Protein AF-A0A2S6G2D7-F1 (afdb_monomer)

Foldseek 3Di:
DDDDPPPPDDDCQDDADADDPPDDDDDDDDDDDDDDDDDDDDDDDDDDDDDDDDDPDPPPPPDPPPDPPPPPQQDFFAFDDDDPVCVLVQLLVVCLCVPVVKDWRDDWTKTFQDAAPAPAQQQLQAPVSGGWMKIWTWIHDPSAIKIKIATPPVRHPPVPDDDSPRAFIKIFRWHDDPRRLVSQQSNVCNNVRNYRDPVSRVVTGPFMDGFHAQDQWDWDFDDDPNDTDTDTDGDDSVRRSVVRSVRVVVRVVVRVVVNVVSVVVVVVVD

Sequence (270 aa):
MHQVDDGNLKFNIPSGPMTEVDGGLPRPEGSGTREAEAGISQSTGAGPSELDGDAQELSLRLNQEADPEEEQQPDELIASEPTGRFSNFEKAINILVHEYDYELTGSICCYEFPLPKTRSKKILRTEDGRPIQYYLAGLRCNDLSICILEADVESLLVHEEANPESVSTLLAIVRGEPTQSVSRIVQSFSDSGVTWKESDLRTHCLVFHRCDHPKRYRSVDTEVAGKITRQRVPRENDVFLRSWVDILQRGIQKITQKYNDAQKDSDIRE

Mean predicted aligned error: 14.74 Å

Organism: NCBI:txid930118

Nearest PDB structures (foldseek):
  5d16-assembly2_B  TM=7.574E-01  e=1.089E-05  Escherichia coli
  5d17-assembly1_A  TM=6.959E-01  e=1.660E-05  Escherichia coli
  6in9-assembly1_A  TM=4.525E-01  e=5.391E+00  Pseudomonas aeruginosa PAO1

Radius of g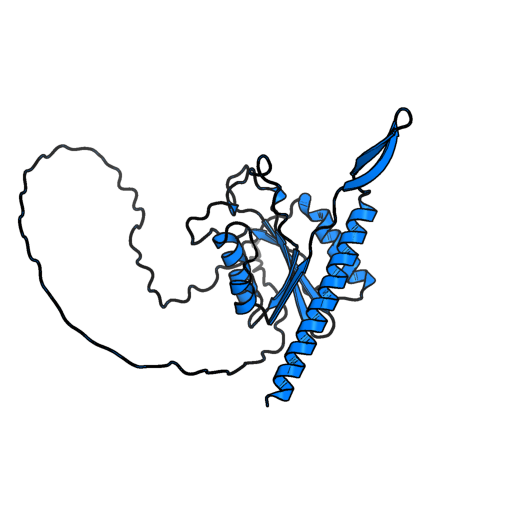yration: 25.89 Å; Cα contacts (8 Å, |Δi|>4): 344; chains: 1; bounding box: 70×77×76 Å

Secondary structure (DSSP, 8-state):
-------------------------PPPP--------------------------------------TT--PPPPPPEE----GGGHHHHHHHHHHHHHHTPEE-S--EEEEPPPPSSS--GGG-STTSPPPEEEEEEEEETTEEEEEEEE-GGG-TTTTTS-----PEEEEEESSSHHHHHHHHHHHHHHTTSS--HHHHHHHEEEEEEEPPPPSEEEEEEEETTEEEEEEEEPPHHHHHHHHHHHHHHHHHHHHHHHHHHHHHHHTT-

Structure (mmCIF, N/CA/C/O backbone):
data_AF-A0A2S6G2D7-F1
#
_entry.id   AF-A0A2S6G2D7-F1
#
loop_
_atom_site.group_PDB
_atom_site.id
_atom_site.type_symbol
_atom_site.label_atom_id
_atom_site.label_alt_id
_atom_site.label_comp_id
_atom_site.label_asym_id
_atom_site.label_entity_id
_atom_site.label_seq_id
_atom_site.pdbx_PDB_ins_code
_atom_site.Cartn_x
_atom_site.Cartn_y
_atom_site.Cartn_z
_atom_site.occupancy
_atom_site.B_iso_or_equiv
_atom_site.auth_seq_id
_atom_site.auth_comp_id
_atom_site.auth_asym_id
_atom_site.auth_atom_id
_atom_site.pdbx_PDB_model_num
ATOM 1 N N . MET A 1 1 ? -34.601 24.184 -13.878 1.00 33.66 1 MET A N 1
ATOM 2 C CA . MET A 1 1 ? -34.341 23.840 -12.466 1.00 33.66 1 MET A CA 1
ATOM 3 C C . MET A 1 1 ? -34.281 22.328 -12.393 1.00 33.66 1 MET A C 1
ATOM 5 O O . MET A 1 1 ? -35.329 21.699 -12.392 1.00 33.66 1 MET A O 1
ATOM 9 N N . HIS A 1 2 ? -33.083 21.752 -12.462 1.00 32.50 2 HIS A N 1
ATOM 10 C CA . HIS A 1 2 ? -32.888 20.324 -12.226 1.00 32.50 2 HIS A CA 1
ATOM 11 C C . HIS A 1 2 ? -32.250 20.171 -10.852 1.00 32.50 2 HIS A C 1
ATOM 13 O O . HIS A 1 2 ? -31.265 20.843 -10.555 1.00 32.50 2 HIS A O 1
ATOM 19 N N . GLN A 1 3 ? -32.914 19.374 -10.017 1.00 28.19 3 GLN A N 1
ATOM 20 C CA . GLN A 1 3 ? -32.456 18.966 -8.700 1.00 28.19 3 GLN A CA 1
ATOM 21 C C . GLN A 1 3 ? -31.071 18.339 -8.815 1.00 28.19 3 GLN A C 1
ATOM 23 O O . GLN A 1 3 ? -30.844 17.456 -9.640 1.00 28.19 3 GLN A O 1
ATOM 28 N N . VAL A 1 4 ? -30.172 18.848 -7.984 1.00 31.80 4 VAL A N 1
ATOM 29 C CA . VAL A 1 4 ? -28.907 18.221 -7.635 1.00 31.80 4 VAL A CA 1
ATOM 30 C C . VAL A 1 4 ? -29.270 17.098 -6.672 1.00 31.80 4 VAL A C 1
ATOM 32 O O . VAL A 1 4 ? -29.836 17.363 -5.613 1.00 31.80 4 VAL A O 1
ATOM 35 N N . ASP A 1 5 ? -29.046 15.857 -7.088 1.00 29.84 5 ASP A N 1
ATOM 36 C CA . ASP A 1 5 ? -29.066 14.715 -6.181 1.00 29.84 5 ASP A CA 1
ATOM 37 C C . ASP A 1 5 ? -27.712 14.726 -5.460 1.00 29.84 5 ASP A C 1
ATOM 39 O O . ASP A 1 5 ? -26.676 14.404 -6.049 1.00 29.84 5 ASP A O 1
ATOM 43 N N . ASP A 1 6 ? -27.716 15.185 -4.208 1.00 31.53 6 ASP A N 1
ATOM 44 C CA . ASP A 1 6 ? -26.583 15.095 -3.288 1.00 31.53 6 ASP A CA 1
ATOM 45 C C . ASP A 1 6 ? -26.355 13.618 -2.939 1.00 31.53 6 ASP A C 1
ATOM 47 O O . ASP A 1 6 ? -26.888 13.066 -1.971 1.00 31.53 6 ASP A O 1
ATOM 51 N N . GLY A 1 7 ? -25.570 12.951 -3.784 1.00 28.67 7 GLY A N 1
ATOM 52 C CA . GLY A 1 7 ? -25.092 11.594 -3.568 1.00 28.67 7 GLY A CA 1
ATOM 53 C C . GLY A 1 7 ? -24.091 11.548 -2.419 1.00 28.67 7 GLY A C 1
ATOM 54 O O . GLY A 1 7 ? -22.886 11.594 -2.643 1.00 28.67 7 GLY A O 1
ATOM 55 N N . ASN A 1 8 ? -24.598 11.416 -1.192 1.00 28.44 8 ASN A N 1
ATOM 56 C CA . ASN A 1 8 ? -23.840 10.952 -0.031 1.00 28.44 8 ASN A CA 1
ATOM 57 C C . ASN A 1 8 ? -23.102 9.644 -0.388 1.00 28.44 8 ASN A C 1
ATOM 59 O O . ASN A 1 8 ? -23.706 8.566 -0.422 1.00 28.44 8 ASN A O 1
ATOM 63 N N . LEU A 1 9 ? -21.799 9.745 -0.658 1.00 31.86 9 LEU A N 1
ATOM 64 C CA . LEU A 1 9 ? -20.882 8.628 -0.882 1.00 31.86 9 LEU A CA 1
ATOM 65 C C . LEU A 1 9 ? -20.726 7.833 0.420 1.00 31.86 9 LEU A C 1
ATOM 67 O O . LEU A 1 9 ? -19.877 8.125 1.255 1.00 31.86 9 LEU A O 1
ATOM 71 N N . LYS A 1 10 ? -21.567 6.815 0.610 1.00 30.72 10 LYS A N 1
ATOM 72 C CA . LYS A 1 10 ? -21.392 5.838 1.688 1.00 30.72 10 LYS A CA 1
ATOM 73 C C . LYS A 1 10 ? -20.386 4.778 1.257 1.00 30.72 10 LYS A C 1
ATOM 75 O O . LYS A 1 10 ? -20.663 3.976 0.366 1.00 30.72 10 LYS A O 1
ATOM 80 N N . PHE A 1 11 ? -19.238 4.765 1.924 1.00 40.28 11 PHE A N 1
ATOM 81 C CA . PHE A 1 11 ? -18.318 3.636 1.897 1.00 40.28 11 PHE A CA 1
ATOM 82 C C . PHE A 1 11 ? -18.960 2.409 2.538 1.00 40.28 11 PHE A C 1
ATOM 84 O O . PHE A 1 11 ? -19.609 2.508 3.576 1.00 40.28 11 PHE A O 1
ATOM 91 N N . ASN A 1 12 ? -18.749 1.246 1.927 1.00 35.91 12 ASN A N 1
ATOM 92 C CA . ASN A 1 12 ? -19.163 -0.038 2.477 1.00 35.91 12 ASN A CA 1
ATOM 93 C C . ASN A 1 12 ? -17.904 -0.885 2.700 1.00 35.91 12 ASN A C 1
ATOM 95 O O . ASN A 1 12 ? -17.651 -1.850 1.984 1.00 35.91 12 ASN A O 1
ATOM 99 N N . ILE A 1 13 ? -17.055 -0.477 3.651 1.00 46.00 13 ILE A N 1
ATOM 100 C CA . ILE A 1 13 ? -15.964 -1.346 4.101 1.00 46.00 13 ILE A CA 1
ATOM 101 C C . ILE A 1 13 ? -16.609 -2.400 5.009 1.00 46.00 13 ILE A C 1
ATOM 103 O O . ILE A 1 13 ? -17.230 -2.028 6.005 1.00 46.00 13 ILE A O 1
ATOM 107 N N . PRO A 1 14 ? -16.545 -3.699 4.675 1.00 33.38 14 PRO A N 1
ATOM 108 C CA . PRO A 1 14 ? -17.289 -4.707 5.410 1.00 33.38 14 PRO A CA 1
ATOM 109 C C . PRO A 1 14 ? -16.823 -4.772 6.862 1.00 33.38 14 PRO A C 1
ATOM 111 O O . PRO A 1 14 ? -15.660 -5.065 7.145 1.00 33.38 14 PRO A O 1
ATOM 114 N N . SER A 1 15 ? -17.763 -4.536 7.774 1.00 38.19 15 SER A N 1
ATOM 115 C CA . SER A 1 15 ? -17.619 -4.824 9.194 1.00 38.19 15 SER A CA 1
ATOM 116 C C . SER A 1 15 ? -17.466 -6.340 9.352 1.00 38.19 15 SER A C 1
ATOM 118 O O . SER A 1 15 ? -18.422 -7.090 9.159 1.00 38.19 15 SER A O 1
ATOM 120 N N . GLY A 1 16 ? -16.246 -6.806 9.622 1.00 34.59 16 GLY A N 1
ATOM 121 C CA . GLY A 1 16 ? -16.019 -8.185 10.058 1.00 34.59 16 GLY A CA 1
ATOM 122 C C . GLY A 1 16 ? -16.618 -8.419 11.453 1.00 34.59 16 GLY A C 1
ATOM 123 O O . GLY A 1 16 ? -16.944 -7.448 12.144 1.00 34.59 16 GLY A O 1
ATOM 124 N N . PRO A 1 17 ? -16.782 -9.681 11.887 1.00 31.50 17 PRO A N 1
ATOM 125 C CA . PRO A 1 17 ? -17.280 -9.980 13.225 1.00 31.50 17 PRO A CA 1
ATOM 126 C C . PRO A 1 17 ? -16.386 -9.323 14.285 1.00 31.50 17 PRO A C 1
ATOM 128 O O . PRO A 1 17 ? -15.164 -9.471 14.274 1.00 31.50 17 PRO A O 1
ATOM 131 N N . MET A 1 18 ? -17.010 -8.564 15.186 1.00 33.41 18 MET A N 1
ATOM 132 C CA . MET A 1 18 ? -16.334 -7.946 16.319 1.00 33.41 18 MET A CA 1
ATOM 133 C C . MET A 1 18 ? -15.977 -9.025 17.340 1.00 33.41 18 MET A C 1
ATOM 135 O O . MET A 1 18 ? -16.856 -9.564 18.006 1.00 33.41 18 MET A O 1
ATOM 139 N N . THR A 1 19 ? -14.694 -9.330 17.487 1.00 35.84 19 THR A N 1
ATOM 140 C CA . THR A 1 19 ? -14.181 -9.983 18.694 1.00 35.84 19 THR A CA 1
ATOM 141 C C . THR A 1 19 ? -13.689 -8.899 19.643 1.00 35.84 19 THR A C 1
ATOM 143 O O . THR A 1 19 ? -12.615 -8.324 19.436 1.00 35.84 19 THR A O 1
ATOM 146 N N . GLU A 1 20 ? -14.497 -8.593 20.656 1.00 30.22 20 GLU A N 1
ATOM 147 C CA . GLU A 1 20 ? -14.054 -7.871 21.847 1.00 30.22 20 GLU A CA 1
ATOM 148 C C . GLU A 1 20 ? -13.035 -8.754 22.571 1.00 30.22 20 GLU A C 1
ATOM 150 O O . GLU A 1 20 ? -13.358 -9.847 23.026 1.00 30.22 20 GLU A O 1
ATOM 155 N N . VAL A 1 21 ? -11.782 -8.308 22.633 1.00 34.09 21 VAL A N 1
ATOM 156 C CA . VAL A 1 21 ? -10.762 -8.952 23.464 1.00 34.09 21 VAL A CA 1
ATOM 157 C C . VAL A 1 21 ? -10.698 -8.143 24.751 1.00 34.09 21 VAL A C 1
ATOM 159 O O . VAL A 1 21 ? -9.986 -7.140 24.819 1.00 34.09 21 VAL A O 1
ATOM 162 N N . ASP A 1 22 ? -11.502 -8.536 25.739 1.00 32.28 22 ASP A N 1
ATOM 163 C CA . ASP A 1 22 ? -11.422 -7.994 27.093 1.00 32.28 22 ASP A CA 1
ATOM 164 C C . ASP A 1 22 ? -10.145 -8.529 27.754 1.00 32.28 22 ASP A C 1
ATOM 166 O O . ASP A 1 22 ? -9.957 -9.728 27.957 1.00 32.28 22 ASP A O 1
ATOM 170 N N . GLY A 1 23 ? -9.203 -7.625 27.995 1.00 30.58 23 GLY A N 1
ATOM 171 C CA . GLY A 1 23 ? -7.855 -7.942 28.445 1.00 30.58 23 GLY A CA 1
ATOM 172 C C . GLY A 1 23 ? -7.326 -6.844 29.347 1.00 30.58 23 GLY A C 1
ATOM 173 O O . GLY A 1 23 ? -6.273 -6.267 29.077 1.00 30.58 23 GLY A O 1
ATOM 174 N N . GLY A 1 24 ? -8.079 -6.523 30.400 1.00 27.89 24 GLY A N 1
ATOM 175 C CA . GLY A 1 24 ? -7.623 -5.652 31.476 1.00 27.89 24 GLY A CA 1
ATOM 176 C C . GLY A 1 24 ? -6.378 -6.228 32.152 1.00 27.89 24 GLY A C 1
ATOM 177 O O . GLY A 1 24 ? -6.449 -7.230 32.860 1.00 27.89 24 GLY A O 1
ATOM 178 N N . LEU A 1 25 ? -5.229 -5.579 31.957 1.00 33.03 25 LEU A N 1
ATOM 179 C CA . LEU A 1 25 ? -4.028 -5.819 32.754 1.00 33.03 25 LEU A CA 1
ATOM 180 C C . LEU A 1 25 ? -3.789 -4.645 33.720 1.00 33.03 25 LEU A C 1
ATOM 182 O O . LEU A 1 25 ? -3.945 -3.485 33.331 1.00 33.03 25 LEU A O 1
ATOM 186 N N . PRO A 1 26 ? -3.435 -4.928 34.988 1.00 32.41 26 PRO A N 1
ATOM 187 C CA . PRO A 1 26 ? -3.472 -3.956 36.072 1.00 32.41 26 PRO A CA 1
ATOM 188 C C . PRO A 1 26 ? -2.279 -2.992 36.072 1.00 32.41 26 PRO A C 1
ATOM 190 O O . PRO A 1 26 ? -1.145 -3.336 35.740 1.00 32.41 26 PRO A O 1
ATOM 193 N N . ARG A 1 27 ? -2.565 -1.771 36.529 1.00 30.77 27 ARG A N 1
ATOM 194 C CA . ARG A 1 27 ? -1.629 -0.680 36.833 1.00 30.77 27 ARG A CA 1
ATOM 195 C C . ARG A 1 27 ? -0.846 -1.006 38.120 1.00 30.77 27 ARG A C 1
ATOM 197 O O . ARG A 1 27 ? -1.487 -1.398 39.094 1.00 30.77 27 ARG A O 1
ATOM 204 N N . PRO A 1 28 ? 0.482 -0.803 38.200 1.00 34.00 28 PRO A N 1
ATOM 205 C CA . PRO A 1 28 ? 1.173 -0.808 39.483 1.00 34.00 28 PRO A CA 1
ATOM 206 C C . PRO A 1 28 ? 1.222 0.608 40.082 1.00 34.00 28 PRO A C 1
ATOM 208 O O . PRO A 1 28 ? 1.713 1.546 39.453 1.00 34.00 28 PRO A O 1
ATOM 211 N N . GLU A 1 29 ? 0.715 0.740 41.308 1.00 30.61 29 GLU A N 1
ATOM 212 C CA . GLU A 1 29 ? 0.931 1.876 42.213 1.00 30.61 29 GLU A CA 1
ATOM 213 C C . GLU A 1 29 ? 2.169 1.663 43.110 1.00 30.61 29 GLU A C 1
ATOM 215 O O . GLU A 1 29 ? 2.546 0.528 43.402 1.00 30.61 29 GLU A O 1
ATOM 220 N N . GLY A 1 30 ? 2.744 2.772 43.600 1.00 28.91 30 GLY A N 1
ATOM 221 C CA . GLY A 1 30 ? 3.745 2.840 44.684 1.00 28.91 30 GLY A CA 1
ATOM 222 C C . GLY A 1 30 ? 4.951 3.713 44.302 1.00 28.91 30 GLY A C 1
ATOM 223 O O . GLY A 1 30 ? 5.855 3.240 43.627 1.00 28.91 30 GLY A O 1
ATOM 224 N N . SER A 1 31 ? 4.936 5.040 44.482 1.00 29.91 31 SER A N 1
ATOM 225 C CA . SER A 1 31 ? 5.098 5.857 45.709 1.00 29.91 31 SER A CA 1
ATOM 226 C C . SER A 1 31 ? 6.522 5.887 46.298 1.00 29.91 31 SER A C 1
ATOM 228 O O . SER A 1 31 ? 7.024 4.868 46.766 1.00 29.91 31 SER A O 1
ATOM 230 N N . GLY A 1 32 ? 7.113 7.086 46.376 1.00 27.73 32 GLY A N 1
ATOM 231 C CA . GLY A 1 32 ? 8.342 7.380 47.122 1.00 27.73 32 GLY A CA 1
ATOM 232 C C . GLY A 1 32 ? 8.705 8.871 47.075 1.00 27.73 32 GLY A C 1
ATOM 233 O O . GLY A 1 32 ? 9.286 9.348 46.109 1.00 27.73 32 GLY A O 1
ATOM 234 N N . THR A 1 33 ? 8.313 9.597 48.118 1.00 31.66 33 THR A N 1
ATOM 235 C CA . THR A 1 33 ? 8.468 11.037 48.400 1.00 31.66 33 THR A CA 1
ATOM 236 C C . THR A 1 33 ? 9.904 11.470 48.737 1.00 31.66 33 THR A C 1
ATOM 238 O O . THR A 1 33 ? 10.594 10.748 49.454 1.00 31.66 33 THR A O 1
ATOM 241 N N . ARG A 1 34 ? 10.288 12.713 48.374 1.00 30.77 34 ARG A N 1
ATOM 242 C CA . ARG A 1 34 ? 10.902 13.699 49.300 1.00 30.77 34 ARG A CA 1
ATOM 243 C C . ARG A 1 34 ? 11.068 15.118 48.708 1.00 30.77 34 ARG A C 1
ATOM 245 O O . ARG A 1 34 ? 11.600 15.290 47.620 1.00 30.77 34 ARG A O 1
ATOM 252 N N . GLU A 1 35 ? 10.565 16.067 49.502 1.00 30.69 35 GLU A N 1
ATOM 253 C CA . GLU A 1 35 ? 10.856 17.505 49.721 1.00 30.69 35 GLU A CA 1
ATOM 254 C C . GLU A 1 35 ? 12.282 17.969 49.347 1.00 30.69 35 GLU A C 1
ATOM 256 O O . GLU A 1 35 ? 13.195 17.152 49.336 1.00 30.69 35 GLU A O 1
ATOM 261 N N . ALA A 1 36 ? 12.657 19.240 49.177 1.00 29.17 36 ALA A N 1
ATOM 262 C CA . ALA A 1 36 ? 12.087 20.588 49.034 1.00 29.17 36 ALA A CA 1
ATOM 263 C C . ALA A 1 36 ? 13.338 21.498 48.933 1.00 29.17 36 ALA A C 1
ATOM 265 O O . ALA A 1 36 ? 14.334 21.168 49.566 1.00 29.17 36 ALA A O 1
ATOM 266 N N . GLU A 1 37 ? 13.320 22.619 48.205 1.00 32.44 37 GLU A N 1
ATOM 267 C CA . GLU A 1 37 ? 13.866 23.897 48.704 1.00 32.44 37 GLU A CA 1
ATOM 268 C C . GLU A 1 37 ? 13.664 25.047 47.710 1.00 32.44 37 GLU A C 1
ATOM 270 O O . GLU A 1 37 ? 13.708 24.895 46.491 1.00 32.44 37 GLU A O 1
ATOM 275 N N . ALA A 1 38 ? 13.378 26.203 48.301 1.00 30.84 38 ALA A N 1
ATOM 276 C CA . ALA A 1 38 ? 12.985 27.449 47.676 1.00 30.84 38 ALA A CA 1
ATOM 277 C C . ALA A 1 38 ? 14.183 28.274 47.183 1.00 30.84 38 ALA A C 1
ATOM 279 O O . ALA A 1 38 ? 15.260 28.262 47.771 1.00 30.84 38 ALA A O 1
ATOM 280 N N . GLY A 1 39 ? 13.939 29.098 46.164 1.00 29.28 39 GLY A N 1
ATOM 281 C CA . GLY A 1 39 ? 14.840 30.161 45.731 1.00 29.28 39 GLY A CA 1
ATOM 282 C C . GLY A 1 39 ? 14.054 31.272 45.046 1.00 29.28 39 GLY A C 1
ATOM 283 O O . GLY A 1 39 ? 13.822 31.227 43.844 1.00 29.28 39 GLY A O 1
ATOM 284 N N . ILE A 1 40 ? 13.606 32.247 45.835 1.00 32.62 40 ILE A N 1
ATOM 285 C CA . ILE A 1 40 ? 12.977 33.491 45.380 1.00 32.62 40 ILE A CA 1
ATOM 286 C C . ILE A 1 40 ? 14.082 34.460 44.945 1.00 32.62 40 ILE A C 1
ATOM 288 O O . ILE A 1 40 ? 14.997 34.724 45.723 1.00 32.62 40 ILE A O 1
ATOM 292 N N . SER A 1 41 ? 13.936 35.100 43.784 1.00 34.31 41 SER A N 1
ATOM 293 C CA . SER A 1 41 ? 14.393 36.482 43.609 1.00 34.31 41 SER A CA 1
ATOM 294 C C . SER A 1 41 ? 13.441 37.261 42.695 1.00 34.31 41 SER A C 1
ATOM 296 O O . SER A 1 41 ? 13.143 36.885 41.566 1.00 34.31 41 SER A O 1
ATOM 298 N N . GLN A 1 42 ? 12.902 38.342 43.259 1.00 30.30 42 GLN A N 1
ATOM 299 C CA . GLN A 1 42 ? 12.091 39.363 42.602 1.00 30.30 42 GLN A CA 1
ATOM 300 C C . GLN A 1 42 ? 12.985 40.331 41.810 1.00 30.30 42 GLN A C 1
ATOM 302 O O . GLN A 1 42 ? 14.100 40.608 42.241 1.00 30.30 42 GLN A O 1
ATOM 307 N N . SER A 1 43 ? 12.461 40.948 40.746 1.00 28.11 43 SER A N 1
ATOM 308 C CA . SER A 1 43 ? 12.267 42.411 40.687 1.00 28.11 43 SER A CA 1
ATOM 309 C C . SER A 1 43 ? 11.840 42.876 39.291 1.00 28.11 43 SER A C 1
ATOM 311 O O . SER A 1 43 ? 12.491 42.626 38.284 1.00 28.11 43 SER A O 1
ATOM 313 N N . THR A 1 44 ? 10.745 43.623 39.305 1.00 33.44 44 THR A N 1
ATOM 314 C CA . THR A 1 44 ? 10.096 44.453 38.284 1.00 33.44 44 THR A CA 1
ATOM 315 C C . THR A 1 44 ? 10.952 45.600 37.726 1.00 33.44 44 THR A C 1
ATOM 317 O O . THR A 1 44 ? 11.850 46.084 38.412 1.00 33.44 44 THR A O 1
ATOM 320 N N . GLY A 1 45 ? 10.559 46.147 36.565 1.00 27.62 45 GLY A N 1
ATOM 321 C CA . GLY A 1 45 ? 10.924 47.505 36.133 1.00 27.62 45 GLY A CA 1
ATOM 322 C C . GLY A 1 45 ? 10.345 47.893 34.764 1.00 27.62 45 GLY A C 1
ATOM 323 O O . GLY A 1 45 ? 10.847 47.447 33.741 1.00 27.62 45 GLY A O 1
ATOM 324 N N . ALA A 1 46 ? 9.290 48.712 34.755 1.00 36.50 46 ALA A N 1
ATOM 325 C CA . ALA A 1 46 ? 8.607 49.242 33.571 1.00 36.50 46 ALA A CA 1
ATOM 326 C C . ALA A 1 46 ? 9.244 50.545 33.043 1.00 36.50 46 ALA A C 1
ATOM 328 O O . ALA A 1 46 ? 9.784 51.332 33.819 1.00 36.50 46 ALA A O 1
ATOM 329 N N . GLY A 1 47 ? 9.085 50.815 31.743 1.00 27.42 47 GLY A N 1
ATOM 330 C CA . GLY A 1 47 ? 9.313 52.120 31.109 1.00 27.42 47 GLY A CA 1
ATOM 331 C C . GLY A 1 47 ? 8.577 52.193 29.757 1.00 27.42 47 GLY A C 1
ATOM 332 O O . GLY A 1 47 ? 8.626 51.207 29.024 1.00 27.42 47 GLY A O 1
ATOM 333 N N . PRO A 1 48 ? 7.858 53.286 29.428 1.00 43.25 48 PRO A N 1
ATOM 334 C CA . PRO A 1 48 ? 6.907 53.321 28.317 1.00 43.25 48 PRO A CA 1
ATOM 335 C C . PRO A 1 48 ? 7.542 53.832 27.017 1.00 43.25 48 PRO A C 1
ATOM 337 O O . PRO A 1 48 ? 8.460 54.651 27.040 1.00 43.25 48 PRO A O 1
ATOM 340 N N . SER A 1 49 ? 7.005 53.412 25.874 1.00 34.31 49 SER A N 1
ATOM 341 C CA . SER A 1 49 ? 7.083 54.164 24.617 1.00 34.31 49 SER A CA 1
ATOM 342 C C . SER A 1 49 ? 5.898 53.772 23.746 1.00 34.31 49 SER A C 1
ATOM 344 O O . SER A 1 49 ? 5.822 52.656 23.242 1.00 34.31 49 SER A O 1
ATOM 346 N N . GLU A 1 50 ? 4.952 54.699 23.635 1.00 39.50 50 GLU A N 1
ATOM 347 C CA . GLU A 1 50 ? 3.956 54.728 22.570 1.00 39.50 50 GLU A CA 1
ATOM 348 C C . GLU A 1 50 ? 4.682 54.969 21.245 1.00 39.50 50 GLU A C 1
ATOM 350 O O . GLU A 1 50 ? 5.540 55.848 21.179 1.00 39.50 50 GLU A O 1
ATOM 355 N N . LEU A 1 51 ? 4.330 54.216 20.204 1.00 37.31 51 LEU A N 1
ATOM 356 C CA . LEU A 1 51 ? 4.316 54.687 18.820 1.00 37.31 51 LEU A CA 1
ATOM 357 C C . LEU A 1 51 ? 3.494 53.705 17.979 1.00 37.31 51 LEU A C 1
ATOM 359 O O . LEU A 1 51 ? 3.804 52.517 17.897 1.00 37.31 51 LEU A O 1
ATOM 363 N N . ASP A 1 52 ? 2.428 54.259 17.409 1.00 40.78 52 ASP A N 1
ATOM 364 C CA . ASP A 1 52 ? 1.494 53.671 16.455 1.00 40.78 52 ASP A CA 1
ATOM 365 C C . ASP A 1 52 ? 2.180 52.874 15.342 1.00 40.78 52 ASP A C 1
ATOM 367 O O . ASP A 1 52 ? 3.130 53.330 14.700 1.00 40.78 52 ASP A O 1
ATOM 371 N N . GLY A 1 53 ? 1.601 51.717 15.047 1.00 37.69 53 GLY A N 1
ATOM 372 C CA . GLY A 1 53 ? 1.847 50.964 13.832 1.00 37.69 53 GLY A CA 1
ATOM 373 C C . GLY A 1 53 ? 0.708 49.978 13.632 1.00 37.69 53 GLY A C 1
ATOM 374 O O . GLY A 1 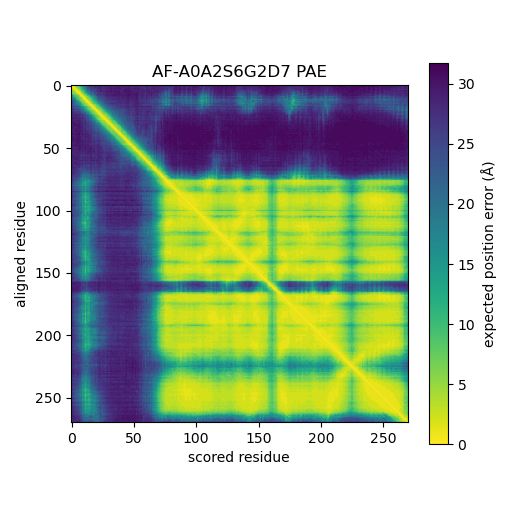53 ? 0.581 49.037 14.410 1.00 37.69 53 GLY A O 1
ATOM 375 N N . ASP A 1 54 ? -0.112 50.217 12.606 1.00 51.47 54 ASP A N 1
ATOM 376 C CA . ASP A 1 54 ? -1.184 49.337 12.134 1.00 51.47 54 ASP A CA 1
ATOM 377 C C . ASP A 1 54 ? -0.649 47.918 11.876 1.00 51.47 54 ASP A C 1
ATOM 379 O O . ASP A 1 54 ? -0.198 47.575 10.780 1.00 51.47 54 ASP A O 1
ATOM 383 N N . ALA A 1 55 ? -0.700 47.071 12.899 1.00 40.97 55 ALA A N 1
ATOM 384 C CA . ALA A 1 55 ? -0.538 45.639 12.759 1.00 40.97 55 ALA A CA 1
ATOM 385 C C . ALA A 1 55 ? -1.940 45.044 12.637 1.00 40.97 55 ALA A C 1
ATOM 387 O O . ALA A 1 55 ? -2.669 44.910 13.617 1.00 40.97 55 ALA A O 1
ATOM 388 N N . GLN A 1 56 ? -2.330 44.706 11.407 1.00 44.44 56 GLN A N 1
ATOM 389 C CA . GLN A 1 56 ? -3.465 43.827 11.156 1.00 44.44 56 GLN A CA 1
ATOM 390 C C . GLN A 1 56 ? -3.237 42.525 11.933 1.00 44.44 56 GLN A C 1
ATOM 392 O O . GLN A 1 56 ? -2.405 41.702 11.546 1.00 44.44 56 GLN A O 1
ATOM 397 N N . GLU A 1 57 ? -3.949 42.350 13.046 1.00 39.47 57 GLU A N 1
ATOM 398 C CA . GLU A 1 57 ? -3.928 41.103 13.796 1.00 39.47 57 GLU A CA 1
ATOM 399 C C . GLU A 1 57 ? -4.532 39.992 12.931 1.00 39.47 57 GLU A C 1
ATOM 401 O O . GLU A 1 57 ? -5.749 39.850 12.783 1.00 39.47 57 GLU A O 1
ATOM 406 N N . LEU A 1 58 ? -3.656 39.178 12.340 1.00 43.09 58 LEU A N 1
ATOM 407 C CA . LEU A 1 58 ? -4.000 37.828 11.930 1.00 43.09 58 LEU A CA 1
ATOM 408 C C . LEU A 1 58 ? -4.421 37.093 13.200 1.00 43.09 58 LEU A C 1
ATOM 410 O O . LEU A 1 58 ? -3.581 36.743 14.028 1.00 43.09 58 LEU A O 1
ATOM 414 N N . SER A 1 59 ? -5.720 36.841 13.345 1.00 43.12 59 SER A N 1
ATOM 415 C CA . SER A 1 59 ? -6.272 35.955 14.369 1.00 43.12 59 SER A CA 1
ATOM 416 C C . SER A 1 59 ? -5.926 34.498 14.035 1.00 43.12 59 SER A C 1
ATOM 418 O O . SER A 1 59 ? -6.778 33.648 13.791 1.00 43.12 59 SER A O 1
ATOM 420 N N . LEU A 1 60 ? -4.627 34.195 14.030 1.00 44.88 60 LEU A N 1
ATOM 421 C CA . LEU A 1 60 ? -4.125 32.857 14.276 1.00 44.88 60 LEU A CA 1
ATOM 422 C C . LEU A 1 60 ? -4.527 32.540 15.709 1.00 44.88 60 LEU A C 1
ATOM 424 O O . LEU A 1 60 ? -3.956 33.084 16.652 1.00 44.88 60 LEU A O 1
ATOM 428 N N . ARG A 1 61 ? -5.546 31.690 15.854 1.00 43.06 61 ARG A N 1
ATOM 429 C CA . ARG A 1 61 ? -5.930 31.040 17.110 1.00 43.06 61 ARG A CA 1
ATOM 430 C C . ARG A 1 61 ? -4.770 30.164 17.604 1.00 43.06 61 ARG A C 1
ATOM 432 O O . ARG A 1 61 ? -4.808 28.944 17.533 1.00 43.06 61 ARG A O 1
ATOM 439 N N . LEU A 1 62 ? -3.702 30.810 18.048 1.00 41.62 62 LEU A N 1
ATOM 440 C CA . LEU A 1 62 ? -2.682 30.274 18.927 1.00 41.62 62 LEU A CA 1
ATOM 441 C C . LEU A 1 62 ? -3.330 30.286 20.310 1.00 41.62 62 LEU A C 1
ATOM 443 O O . LEU A 1 62 ? -3.657 31.363 20.798 1.00 41.62 62 LEU A O 1
ATOM 447 N N . ASN A 1 63 ? -3.555 29.095 20.870 1.00 38.88 63 ASN A N 1
ATOM 448 C CA . ASN A 1 63 ? -4.214 28.781 22.151 1.00 38.88 63 ASN A CA 1
ATOM 449 C C . ASN A 1 63 ? -5.601 28.138 21.990 1.00 38.88 63 ASN A C 1
ATOM 451 O O . ASN A 1 63 ? -6.617 28.652 22.449 1.00 38.88 63 ASN A O 1
ATOM 455 N N . GLN A 1 64 ? -5.630 26.955 21.384 1.00 43.31 64 GLN A N 1
ATOM 456 C CA . GLN A 1 64 ? -6.402 25.867 21.976 1.00 43.31 64 GLN A CA 1
ATOM 457 C C . GLN A 1 64 ? -5.373 24.889 22.532 1.00 43.31 64 GLN A C 1
ATOM 459 O O . GLN A 1 64 ? -4.729 24.156 21.784 1.00 43.31 64 GLN A O 1
ATOM 464 N N . GLU A 1 65 ? -5.144 24.961 23.841 1.00 41.19 65 GLU A N 1
ATOM 465 C CA . GLU A 1 65 ? -4.553 23.847 24.572 1.00 41.19 65 GLU A CA 1
ATOM 466 C C . GLU A 1 65 ? -5.529 22.683 24.390 1.00 41.19 65 GLU A C 1
ATOM 468 O O . GLU A 1 65 ? -6.647 22.719 24.896 1.00 41.19 65 GLU A O 1
ATOM 473 N N . ALA A 1 66 ? -5.160 21.729 23.535 1.00 43.62 66 ALA A N 1
ATOM 474 C CA . ALA A 1 66 ? -5.941 20.523 23.337 1.00 43.62 66 ALA A CA 1
ATOM 475 C C . ALA A 1 66 ? -5.943 19.752 24.659 1.00 43.62 66 ALA A C 1
ATOM 477 O O . ALA A 1 66 ? -4.876 19.450 25.199 1.00 43.62 66 ALA A O 1
ATOM 478 N N . ASP A 1 67 ? -7.137 19.476 25.172 1.00 37.03 67 ASP A N 1
ATOM 479 C CA . ASP A 1 67 ? -7.336 18.612 26.324 1.00 37.03 67 ASP A CA 1
ATOM 480 C C . ASP A 1 67 ? -6.700 17.240 26.012 1.00 37.03 67 ASP A C 1
ATOM 482 O O . ASP A 1 67 ? -7.041 16.639 24.987 1.00 37.03 67 ASP A O 1
ATOM 486 N N . PRO A 1 68 ? -5.732 16.744 26.806 1.00 48.28 68 PRO A N 1
ATOM 487 C CA . PRO A 1 68 ? -5.024 15.499 26.503 1.00 48.28 68 PRO A CA 1
ATOM 488 C C . PRO A 1 68 ? -5.909 14.240 26.540 1.00 48.28 68 PRO A C 1
ATOM 490 O O . PRO A 1 68 ? -5.414 13.163 26.205 1.00 48.28 68 PRO A O 1
ATOM 493 N N . GLU A 1 69 ? -7.186 14.354 26.925 1.00 46.25 69 GLU A N 1
ATOM 494 C CA . GLU A 1 69 ? -8.139 13.238 27.018 1.00 46.25 69 GLU A CA 1
ATOM 495 C C . GLU A 1 69 ? -9.242 13.229 25.942 1.00 46.25 69 GLU A C 1
ATOM 497 O O . GLU A 1 69 ? -9.990 12.253 25.856 1.00 46.25 69 GLU A O 1
ATOM 502 N N . GLU A 1 70 ? -9.333 14.234 25.062 1.00 44.69 70 GLU A N 1
ATOM 503 C CA . GLU A 1 70 ? -10.173 14.093 23.869 1.00 44.69 70 GLU A CA 1
ATOM 504 C C . GLU A 1 70 ? -9.432 13.215 22.854 1.00 44.69 70 GLU A C 1
ATOM 506 O O . GLU A 1 70 ? -8.572 13.687 22.103 1.00 44.69 70 GLU A O 1
ATOM 511 N N . GLU A 1 71 ? -9.763 11.916 22.813 1.00 47.78 71 GLU A N 1
ATOM 512 C CA . GLU A 1 71 ? -9.496 11.088 21.634 1.00 47.78 71 GLU A CA 1
ATOM 513 C C . GLU A 1 71 ? -10.145 11.784 20.432 1.00 47.78 71 GLU A C 1
ATOM 515 O O . GLU A 1 71 ? -11.330 11.600 20.150 1.00 47.78 71 GLU A O 1
ATOM 520 N N . GLN A 1 72 ? -9.369 12.624 19.740 1.00 55.66 72 GLN A N 1
ATOM 521 C CA . GLN A 1 72 ? -9.796 13.265 18.508 1.00 55.66 72 GLN A CA 1
ATOM 522 C C . GLN A 1 72 ? -10.285 12.158 17.587 1.00 55.66 72 GLN A C 1
ATOM 524 O O . GLN A 1 72 ? -9.510 11.265 17.214 1.00 55.66 72 GLN A O 1
ATOM 529 N N . GLN A 1 73 ? -11.578 12.197 17.260 1.00 53.78 73 GLN A N 1
ATOM 530 C CA . GLN A 1 73 ? -12.128 11.281 16.280 1.00 53.78 73 GLN A CA 1
ATOM 531 C C . GLN A 1 73 ? -11.254 11.357 15.024 1.00 53.78 73 GLN A C 1
ATOM 533 O O . GLN A 1 73 ? -10.836 12.452 14.636 1.00 53.78 73 GLN A O 1
ATOM 538 N N . PRO A 1 74 ? -10.897 10.204 14.441 1.00 59.59 74 PRO A N 1
ATOM 539 C CA . PRO A 1 74 ? -10.110 10.200 13.225 1.00 59.59 74 PRO A CA 1
ATOM 540 C C . PRO A 1 74 ? -10.837 11.016 12.155 1.00 59.59 74 PRO A C 1
ATOM 542 O O . PRO A 1 74 ? -12.036 10.822 11.953 1.00 59.59 74 PRO A O 1
ATOM 545 N N . ASP A 1 75 ? -10.109 11.913 11.490 1.00 68.19 75 ASP A N 1
ATOM 546 C CA . ASP A 1 75 ? -10.656 12.682 10.378 1.00 68.19 75 ASP A CA 1
ATOM 547 C C . ASP A 1 75 ? -11.140 11.721 9.278 1.00 68.19 75 ASP A C 1
ATOM 549 O O . ASP A 1 75 ? -10.581 10.634 9.073 1.00 68.19 75 ASP A O 1
ATOM 553 N N . GLU A 1 76 ? -12.211 12.101 8.586 1.00 82.19 76 GLU A N 1
ATOM 554 C CA . GLU A 1 76 ? -12.746 11.328 7.467 1.00 82.19 76 GLU A CA 1
ATOM 555 C C . GLU A 1 76 ? -11.704 11.198 6.341 1.00 82.19 76 GLU A C 1
ATOM 557 O O . GLU A 1 76 ? -10.854 12.071 6.145 1.00 82.19 76 GLU A O 1
ATOM 562 N N . LEU A 1 77 ? -11.745 10.090 5.592 1.00 90.62 77 LEU A N 1
ATOM 563 C CA . LEU A 1 77 ? -10.817 9.867 4.483 1.00 90.62 77 LEU A CA 1
ATOM 564 C C . LEU A 1 77 ? -11.039 10.922 3.386 1.00 90.62 77 LEU A C 1
ATOM 566 O O . LEU A 1 77 ? -12.151 11.098 2.892 1.00 90.62 77 LEU A O 1
ATOM 570 N N . ILE A 1 78 ? -9.968 11.596 2.967 1.00 91.81 78 ILE A N 1
ATOM 571 C CA . ILE A 1 78 ? -10.035 12.713 2.017 1.00 91.81 78 ILE A CA 1
ATOM 572 C C . ILE A 1 78 ? -10.003 12.157 0.592 1.00 91.81 78 ILE A C 1
ATOM 574 O O . ILE A 1 78 ? -8.935 11.800 0.098 1.00 91.81 78 ILE A O 1
ATOM 578 N N . ALA A 1 79 ? -11.161 12.024 -0.057 1.00 93.12 79 ALA A N 1
ATOM 579 C CA . ALA A 1 79 ? -11.244 11.505 -1.425 1.00 93.12 79 ALA A CA 1
ATOM 580 C C . ALA A 1 79 ? -10.425 12.362 -2.406 1.00 93.12 79 ALA A C 1
ATOM 582 O O . ALA A 1 79 ? -10.414 13.591 -2.315 1.00 93.12 79 ALA A O 1
ATOM 583 N N . SER A 1 80 ? -9.750 11.710 -3.353 1.00 92.75 80 SER A N 1
ATOM 584 C CA . SER A 1 80 ? -8.940 12.378 -4.372 1.00 92.75 80 SER A CA 1
ATOM 585 C C . SER A 1 80 ? -9.091 11.687 -5.725 1.00 92.75 80 SER A C 1
ATOM 587 O O . SER A 1 80 ? -9.472 10.519 -5.811 1.00 92.75 80 SER A O 1
ATOM 589 N N . GLU A 1 81 ? -8.797 12.412 -6.799 1.00 88.88 81 GLU A N 1
ATOM 590 C CA . GLU A 1 81 ? -8.899 11.867 -8.150 1.00 88.88 81 GLU A CA 1
ATOM 591 C C . GLU A 1 81 ? -7.740 10.898 -8.438 1.00 88.88 81 GLU A C 1
ATOM 593 O O . GLU A 1 81 ? -6.583 11.198 -8.104 1.00 88.88 81 GLU A O 1
ATOM 598 N N . PRO A 1 82 ? -8.008 9.743 -9.075 1.00 84.50 82 PRO A N 1
ATOM 599 C CA . PRO A 1 82 ? -6.961 8.830 -9.500 1.00 84.50 82 PRO A CA 1
ATOM 600 C C . PRO A 1 82 ? -5.981 9.478 -10.485 1.00 84.50 82 PRO A C 1
ATOM 602 O O . PRO A 1 82 ? -6.331 10.295 -11.336 1.00 84.50 82 PRO A O 1
ATOM 605 N N . THR A 1 83 ? -4.730 9.045 -10.416 1.00 82.31 83 THR A N 1
ATOM 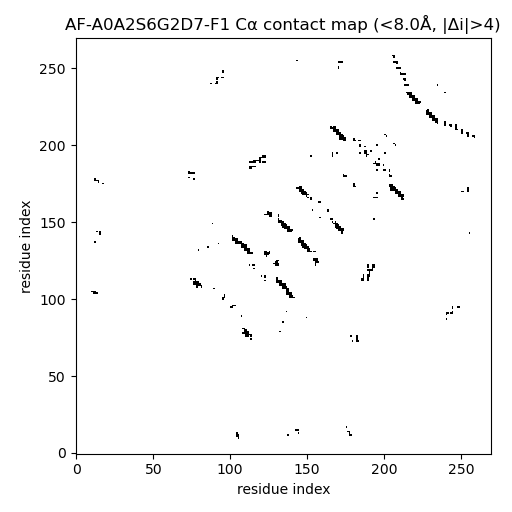606 C CA . THR A 1 83 ? -3.632 9.467 -11.280 1.00 82.31 83 THR A CA 1
ATOM 607 C C . THR A 1 83 ? -3.087 8.263 -12.042 1.00 82.31 83 THR A C 1
ATOM 609 O O . THR A 1 83 ? -3.085 7.128 -11.564 1.00 82.31 83 THR A O 1
ATOM 612 N N . GLY A 1 84 ? -2.553 8.492 -13.246 1.00 80.88 84 GLY A N 1
ATOM 613 C CA . GLY A 1 84 ? -2.027 7.408 -14.091 1.00 80.88 84 GLY A CA 1
ATOM 614 C C . GLY A 1 84 ? -0.862 6.613 -13.474 1.00 80.88 84 GLY A C 1
ATOM 615 O O . GLY A 1 84 ? -0.568 5.503 -13.935 1.00 80.88 84 GLY A O 1
ATOM 616 N N . ARG A 1 85 ? -0.225 7.146 -12.418 1.00 79.19 85 ARG A N 1
ATOM 617 C CA . ARG A 1 85 ? 0.905 6.528 -11.701 1.00 79.19 85 ARG A CA 1
ATOM 618 C C . ARG A 1 85 ? 0.527 5.200 -11.034 1.00 79.19 85 ARG A C 1
ATOM 620 O O . ARG A 1 85 ? 1.370 4.311 -10.936 1.00 79.19 85 ARG A O 1
ATOM 627 N N . PHE A 1 86 ? -0.750 5.012 -10.705 1.00 82.50 86 PHE A N 1
ATOM 628 C CA . PHE A 1 86 ? -1.258 3.818 -10.018 1.00 82.50 86 PHE A CA 1
ATOM 629 C C . PHE A 1 86 ? -1.935 2.801 -10.913 1.00 82.50 86 PHE A C 1
ATOM 631 O O . PHE A 1 86 ? -2.378 1.758 -10.435 1.00 82.50 86 PHE A O 1
ATOM 638 N N . SER A 1 87 ? -1.933 3.028 -12.226 1.00 88.31 87 SER A N 1
ATOM 639 C CA . SER A 1 87 ? -2.516 2.079 -13.178 1.00 88.31 87 SER A CA 1
ATOM 640 C C . SER A 1 87 ? -1.951 0.659 -13.028 1.00 88.31 87 SER A C 1
ATOM 642 O O . SER A 1 87 ? -2.659 -0.317 -13.258 1.00 88.31 87 SER A O 1
ATOM 644 N N . ASN A 1 88 ? -0.689 0.516 -12.610 1.00 89.06 88 ASN A N 1
ATOM 645 C CA . ASN A 1 88 ? -0.093 -0.792 -12.337 1.00 89.06 88 ASN A CA 1
ATOM 646 C C . ASN A 1 88 ? -0.601 -1.428 -11.032 1.00 89.06 88 ASN A C 1
ATOM 648 O O . ASN A 1 88 ? -0.747 -2.647 -11.000 1.00 89.06 88 ASN A O 1
ATOM 652 N N . PHE A 1 89 ? -0.897 -0.637 -9.996 1.00 91.81 89 PHE A N 1
ATOM 653 C CA . PHE A 1 89 ? -1.500 -1.135 -8.758 1.00 91.81 89 PHE A CA 1
ATOM 654 C C . PHE A 1 89 ? -2.916 -1.650 -9.028 1.00 91.81 89 PHE A C 1
ATOM 656 O O . PHE A 1 89 ? -3.210 -2.806 -8.740 1.00 91.81 89 PHE A O 1
ATOM 663 N N . GLU A 1 90 ? -3.759 -0.850 -9.686 1.00 93.88 90 GLU A N 1
ATOM 664 C CA . GLU A 1 90 ? -5.125 -1.254 -10.046 1.00 93.88 90 GLU A CA 1
ATOM 665 C C . GLU A 1 90 ? -5.143 -2.524 -10.903 1.00 93.88 90 GLU A C 1
ATOM 667 O O . GLU A 1 90 ? -5.883 -3.467 -10.622 1.00 93.88 90 GLU A O 1
ATOM 672 N N . LYS A 1 91 ? -4.273 -2.596 -11.920 1.00 95.06 91 LYS A N 1
ATOM 673 C CA . LYS A 1 91 ? -4.116 -3.808 -12.737 1.00 95.06 91 LYS A CA 1
ATOM 674 C C . LYS A 1 91 ? -3.678 -5.008 -11.901 1.00 95.06 91 LYS A C 1
ATOM 676 O O . LYS A 1 91 ? -4.194 -6.099 -12.123 1.00 95.06 91 LYS A O 1
ATOM 681 N N . ALA A 1 92 ? -2.750 -4.828 -10.959 1.00 95.38 92 ALA A N 1
ATOM 682 C CA . ALA A 1 92 ? -2.289 -5.914 -10.099 1.00 95.38 92 ALA A CA 1
ATOM 683 C C . ALA A 1 92 ? -3.421 -6.433 -9.201 1.00 95.38 92 ALA A C 1
ATOM 685 O O . ALA A 1 92 ? -3.597 -7.645 -9.103 1.00 95.38 92 ALA A O 1
ATOM 686 N N . ILE A 1 93 ? -4.219 -5.539 -8.607 1.00 96.19 93 ILE A N 1
ATOM 687 C CA . ILE A 1 93 ? -5.387 -5.910 -7.796 1.00 96.19 93 ILE A CA 1
ATOM 688 C C . ILE A 1 93 ? -6.431 -6.643 -8.641 1.00 96.19 93 ILE A C 1
ATOM 690 O O . ILE A 1 93 ? -6.890 -7.706 -8.236 1.00 96.19 93 ILE A O 1
ATOM 694 N N . ASN A 1 94 ? -6.753 -6.140 -9.835 1.00 95.62 94 ASN A N 1
ATOM 695 C CA . ASN A 1 94 ? -7.728 -6.786 -10.717 1.00 95.62 94 ASN A CA 1
ATOM 696 C C . ASN A 1 94 ? -7.280 -8.191 -11.146 1.00 95.62 94 ASN A C 1
ATOM 698 O O . ASN A 1 94 ? -8.071 -9.130 -11.098 1.00 95.62 94 ASN A O 1
ATOM 702 N N . ILE A 1 95 ? -6.005 -8.369 -11.514 1.00 95.94 95 ILE A N 1
ATOM 703 C CA . ILE A 1 95 ? -5.460 -9.702 -11.824 1.00 95.94 95 ILE A CA 1
ATOM 704 C C . ILE A 1 95 ? -5.558 -10.613 -10.597 1.00 95.94 95 ILE A C 1
ATOM 706 O O . ILE A 1 95 ? -5.952 -11.768 -10.719 1.00 95.94 95 ILE A O 1
ATOM 710 N N . LEU A 1 96 ? -5.218 -10.097 -9.417 1.00 95.19 96 LEU A N 1
ATOM 711 C CA . LEU A 1 96 ? -5.223 -10.861 -8.177 1.00 95.19 96 LEU A CA 1
ATOM 712 C C . LEU A 1 96 ? -6.638 -11.319 -7.777 1.00 95.19 96 LEU A C 1
ATOM 714 O O . LEU A 1 96 ? -6.808 -12.473 -7.397 1.00 95.19 96 LEU A O 1
ATOM 718 N N . VAL A 1 97 ? -7.644 -10.456 -7.934 1.00 95.00 97 VAL A N 1
ATOM 719 C CA . VAL A 1 97 ? -9.071 -10.783 -7.762 1.00 95.00 97 VAL A CA 1
ATOM 720 C C . VAL A 1 97 ? -9.492 -11.905 -8.713 1.00 95.00 97 VAL A C 1
ATOM 722 O O . VAL A 1 97 ? -10.069 -12.896 -8.276 1.00 95.00 97 VAL A O 1
ATOM 725 N N . HIS A 1 98 ? -9.152 -11.792 -9.999 1.00 94.12 98 HIS A N 1
ATOM 726 C CA . HIS A 1 98 ? -9.572 -12.763 -11.011 1.00 94.12 98 HIS A CA 1
ATOM 727 C C . HIS A 1 98 ? -8.854 -14.117 -10.931 1.00 94.12 98 HIS A C 1
ATOM 729 O O . HIS A 1 98 ? -9.477 -15.144 -11.185 1.00 94.12 98 HIS A O 1
ATOM 735 N N . GLU A 1 99 ? -7.554 -14.145 -10.630 1.00 95.88 99 GLU A N 1
ATOM 736 C CA . GLU A 1 99 ? -6.771 -15.389 -10.652 1.00 95.88 99 GLU A CA 1
ATOM 737 C C . GLU A 1 99 ? -6.889 -16.219 -9.373 1.00 95.88 99 GLU A C 1
ATOM 739 O O . GLU A 1 99 ? -6.720 -17.437 -9.427 1.00 95.88 99 GLU A O 1
ATOM 744 N N . TYR A 1 100 ? -7.142 -15.573 -8.233 1.00 93.81 100 TYR A N 1
A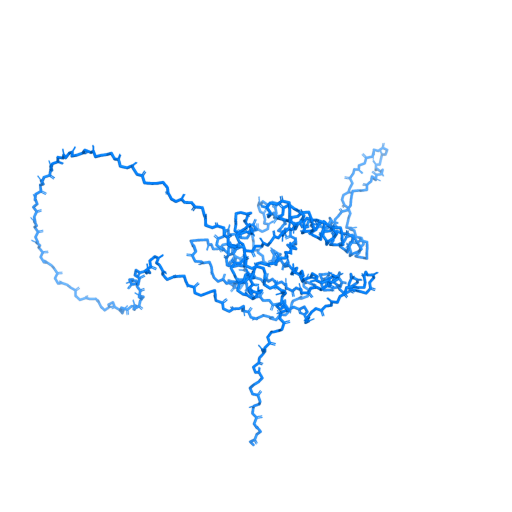TOM 745 C CA . TYR A 1 100 ? -7.147 -16.226 -6.920 1.00 93.81 100 TYR A CA 1
ATOM 746 C C . TYR A 1 100 ? -8.527 -16.249 -6.256 1.00 93.81 100 TYR A C 1
ATOM 748 O O . TYR A 1 100 ? -8.615 -16.624 -5.090 1.00 93.81 100 TYR A O 1
ATOM 756 N N . ASP A 1 101 ? -9.578 -15.895 -7.005 1.00 88.50 101 ASP A N 1
ATOM 757 C CA . ASP A 1 101 ? -10.983 -15.942 -6.577 1.00 88.50 101 ASP A CA 1
ATOM 758 C C . ASP A 1 101 ? -11.242 -15.154 -5.281 1.00 88.50 101 ASP A C 1
ATOM 760 O O . ASP A 1 101 ? -11.931 -15.597 -4.363 1.00 88.50 101 ASP A O 1
ATOM 764 N N . TYR A 1 102 ? -10.629 -13.973 -5.182 1.00 94.44 102 TYR A N 1
ATOM 765 C CA . TYR A 1 102 ? -10.922 -13.034 -4.102 1.00 94.44 102 TYR A CA 1
ATOM 766 C C . TYR A 1 102 ? -12.067 -12.119 -4.496 1.00 94.44 102 TYR A C 1
ATOM 768 O O . TYR A 1 102 ? -12.227 -11.772 -5.663 1.00 94.44 102 TYR A O 1
ATOM 776 N N . GLU A 1 103 ? -12.813 -11.638 -3.511 1.00 94.88 103 GLU A N 1
ATOM 777 C CA . GLU A 1 103 ? -13.856 -10.649 -3.756 1.00 94.88 103 GLU A CA 1
ATOM 778 C C . GLU A 1 103 ? -13.322 -9.245 -3.481 1.00 94.88 103 GLU A C 1
ATOM 780 O O . GLU A 1 103 ? -12.756 -8.974 -2.422 1.00 94.88 103 GLU A O 1
ATOM 785 N N . LEU A 1 104 ? -13.540 -8.317 -4.409 1.00 95.38 104 LEU A N 1
ATOM 786 C CA . LEU A 1 104 ? -13.321 -6.900 -4.143 1.00 95.38 104 LEU A CA 1
ATOM 787 C C . LEU A 1 104 ? -14.520 -6.370 -3.341 1.00 95.38 104 LEU A C 1
ATOM 789 O O . LEU A 1 104 ? -15.664 -6.481 -3.776 1.00 95.38 104 LEU A O 1
ATOM 793 N N . THR A 1 105 ? -14.278 -5.807 -2.158 1.00 89.56 105 THR A N 1
ATOM 794 C CA . THR A 1 105 ? -15.351 -5.399 -1.230 1.00 89.56 105 THR A CA 1
ATOM 795 C C . THR A 1 105 ? -15.944 -4.021 -1.543 1.00 89.56 105 THR A C 1
ATOM 797 O O . THR A 1 105 ? -16.877 -3.584 -0.875 1.00 89.56 105 THR A O 1
ATOM 800 N N . GLY A 1 106 ? -15.443 -3.356 -2.584 1.00 87.06 106 GLY A N 1
ATOM 801 C CA . GLY A 1 106 ? -15.867 -2.045 -3.071 1.00 87.06 106 GLY A CA 1
ATOM 802 C C . GLY A 1 106 ? -15.129 -1.697 -4.364 1.00 87.06 106 GLY A C 1
ATOM 803 O O . GLY A 1 106 ? -14.658 -2.588 -5.060 1.00 87.06 106 GLY A O 1
ATOM 804 N N . SER A 1 107 ? -14.997 -0.418 -4.700 1.00 88.38 107 SER A N 1
ATOM 805 C CA . SER A 1 107 ? -14.045 0.026 -5.727 1.00 88.38 107 SER A CA 1
ATOM 806 C C . SER A 1 107 ? -12.654 0.239 -5.125 1.00 88.38 107 SER A C 1
ATOM 808 O O . SER A 1 107 ? -12.515 0.471 -3.924 1.00 88.38 107 SER A O 1
ATOM 810 N N . ILE A 1 108 ? -11.618 0.191 -5.964 1.00 93.81 108 ILE A N 1
ATOM 811 C CA . ILE A 1 108 ? -10.306 0.734 -5.598 1.00 93.81 108 ILE A CA 1
ATOM 812 C C . ILE A 1 108 ? -10.449 2.257 -5.574 1.00 93.81 108 ILE A C 1
ATOM 814 O O . ILE A 1 108 ? -10.933 2.834 -6.548 1.00 93.81 108 ILE A O 1
ATOM 818 N N . CYS A 1 109 ? -10.063 2.894 -4.471 1.00 93.12 109 CYS A N 1
ATOM 819 C CA . CYS A 1 109 ? -10.274 4.326 -4.273 1.00 93.12 109 CYS A CA 1
ATOM 820 C C . CYS A 1 109 ? -8.960 5.059 -4.015 1.00 93.12 109 CYS A C 1
ATOM 822 O O . CYS A 1 109 ? -8.064 4.528 -3.357 1.00 93.12 109 CYS A O 1
ATOM 824 N N . CYS A 1 110 ? -8.873 6.283 -4.535 1.00 94.88 110 CYS A N 1
ATOM 825 C CA . CYS A 1 110 ? -7.755 7.196 -4.338 1.00 94.88 110 CYS A CA 1
ATOM 826 C C . CYS A 1 110 ? -8.123 8.239 -3.275 1.00 94.88 110 CYS A C 1
ATOM 828 O O . CYS A 1 110 ? -9.244 8.755 -3.243 1.00 94.88 110 CYS A O 1
ATOM 830 N N . TYR A 1 111 ? -7.167 8.548 -2.410 1.00 95.56 111 TYR A N 1
ATOM 831 C CA . TYR A 1 111 ? -7.318 9.486 -1.310 1.00 95.56 111 TYR A CA 1
ATOM 832 C C . TYR A 1 111 ? -6.059 10.319 -1.126 1.00 95.56 111 TYR A C 1
ATOM 834 O O . TYR A 1 111 ? -4.974 9.933 -1.552 1.00 95.56 111 TYR A O 1
ATOM 842 N N . GLU A 1 112 ? -6.190 11.435 -0.423 1.00 95.38 112 GLU A N 1
ATOM 843 C CA . GLU A 1 112 ? -5.072 12.218 0.091 1.00 95.38 112 GLU A CA 1
ATOM 844 C C . GLU A 1 112 ? -4.739 11.802 1.522 1.00 95.38 112 GLU A C 1
ATOM 846 O O . GLU A 1 112 ? -5.622 11.554 2.349 1.00 95.38 112 GLU A O 1
ATOM 851 N N . PHE A 1 113 ? -3.442 11.734 1.827 1.00 95.62 113 PHE A N 1
ATOM 852 C CA . PHE A 1 113 ? -3.010 11.614 3.213 1.00 95.62 113 PHE A CA 1
ATOM 853 C C . PHE A 1 113 ? -3.429 12.867 4.004 1.00 95.62 113 PHE A C 1
ATOM 855 O O . PHE A 1 113 ? -3.302 13.983 3.493 1.00 95.62 113 PHE A O 1
ATOM 862 N N . PRO A 1 114 ? -3.894 12.722 5.259 1.00 95.38 114 PRO A N 1
ATOM 863 C CA . PRO A 1 114 ? -4.265 13.869 6.079 1.00 95.38 114 PRO A CA 1
ATOM 864 C C . PRO A 1 114 ? -3.033 14.710 6.415 1.00 95.38 114 PRO A C 1
ATOM 866 O O . PRO A 1 114 ? -1.901 14.212 6.416 1.00 95.38 114 PRO A O 1
ATOM 869 N N . LEU A 1 115 ? -3.246 15.986 6.745 1.00 94.50 115 LEU A N 1
ATOM 870 C CA . LEU A 1 115 ? -2.163 16.840 7.223 1.00 94.50 115 LEU A CA 1
ATOM 871 C C . LEU A 1 115 ? -1.531 16.238 8.491 1.00 94.50 115 LEU A C 1
ATOM 873 O O . LEU A 1 115 ? -2.238 15.715 9.357 1.00 94.50 115 LEU A O 1
ATOM 877 N N . PRO A 1 116 ? -0.197 16.298 8.626 1.00 93.38 116 PRO A N 1
ATOM 878 C CA . PRO A 1 116 ? 0.457 15.796 9.818 1.00 93.38 116 PRO A CA 1
ATOM 879 C C . PRO A 1 116 ? 0.074 16.670 11.017 1.00 93.38 116 PRO A C 1
ATOM 881 O O . PRO A 1 116 ? 0.148 17.898 10.957 1.00 93.38 116 PRO A O 1
ATOM 884 N N . LYS A 1 117 ? -0.286 16.027 12.126 1.00 92.81 117 LYS A N 1
ATOM 885 C CA . LYS A 1 117 ? -0.477 16.653 13.442 1.00 92.81 117 LYS A CA 1
ATOM 886 C C . LYS A 1 117 ? 0.870 16.953 14.112 1.00 92.81 117 LYS A C 1
ATOM 888 O O . LYS A 1 117 ? 0.944 17.698 15.087 1.00 92.81 117 LYS A O 1
ATOM 893 N N . THR A 1 118 ? 1.957 16.390 13.583 1.00 91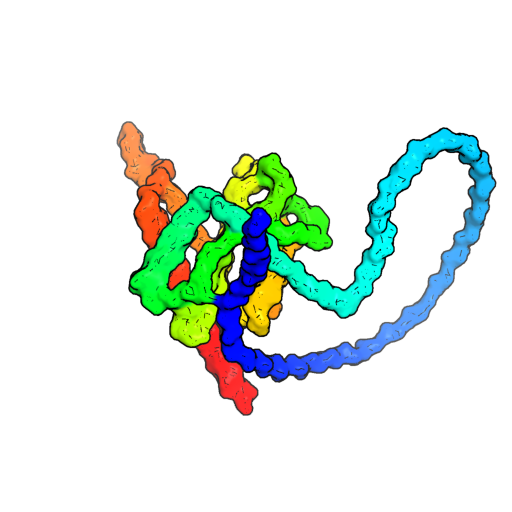.06 118 THR A N 1
ATOM 894 C CA . THR A 1 118 ? 3.333 16.665 14.014 1.00 91.06 118 THR A CA 1
ATOM 895 C C . THR A 1 118 ? 3.975 17.798 13.206 1.00 91.06 118 THR A C 1
ATOM 897 O O . THR A 1 118 ? 3.420 18.333 12.253 1.00 91.06 118 THR A O 1
ATOM 900 N N . ARG A 1 119 ? 5.220 18.153 13.549 1.00 88.81 119 ARG A N 1
ATOM 901 C CA . ARG A 1 119 ? 6.024 19.119 12.775 1.00 88.81 119 ARG A CA 1
ATOM 902 C C . ARG A 1 119 ? 6.548 18.558 11.444 1.00 88.81 119 ARG A C 1
ATOM 904 O O . ARG A 1 119 ? 7.264 19.267 10.734 1.00 88.81 119 ARG A O 1
ATOM 911 N N . SER A 1 120 ? 6.262 17.293 11.125 1.00 87.69 120 SER A N 1
ATOM 912 C CA . SER A 1 120 ? 6.639 16.694 9.845 1.00 87.69 120 SER A CA 1
ATOM 913 C C . SER A 1 120 ? 6.008 17.484 8.702 1.00 87.69 120 SER A C 1
ATOM 915 O O . SER A 1 120 ? 4.854 17.876 8.769 1.00 87.69 120 SER A O 1
ATOM 917 N N . LYS A 1 121 ? 6.764 17.722 7.631 1.00 89.12 121 LYS A N 1
ATOM 918 C CA . LYS A 1 121 ? 6.237 18.316 6.389 1.00 89.12 121 LYS A CA 1
ATOM 919 C C . LYS A 1 121 ? 6.492 17.429 5.177 1.00 89.12 121 LYS A C 1
ATOM 921 O O . LYS A 1 121 ? 6.352 17.883 4.051 1.00 89.12 121 LYS A O 1
ATOM 926 N N . LYS A 1 122 ? 6.939 16.185 5.388 1.00 89.75 122 LYS A N 1
ATOM 927 C CA . LYS A 1 122 ? 7.432 15.330 4.300 1.00 89.75 122 LYS A CA 1
ATOM 928 C C . LYS A 1 122 ? 6.350 15.014 3.269 1.00 89.75 122 LYS A C 1
ATOM 930 O O . LYS A 1 122 ? 6.648 15.108 2.088 1.00 89.75 122 LYS A O 1
ATOM 935 N N . ILE A 1 123 ? 5.118 14.731 3.700 1.00 90.88 123 ILE A N 1
ATOM 936 C CA . ILE A 1 123 ? 4.006 14.424 2.784 1.00 90.88 123 ILE A CA 1
ATOM 937 C C . ILE A 1 123 ? 3.614 15.599 1.878 1.00 90.88 123 ILE A C 1
ATOM 939 O O . ILE A 1 123 ? 2.959 15.375 0.875 1.00 90.88 123 ILE A O 1
ATOM 943 N N . LEU A 1 124 ? 3.998 16.829 2.244 1.00 92.19 124 LEU A N 1
ATOM 944 C CA . LEU A 1 124 ? 3.678 18.069 1.526 1.00 92.19 124 LEU A CA 1
ATOM 945 C C . LEU A 1 124 ? 4.793 18.492 0.566 1.00 92.19 124 LEU A C 1
ATOM 947 O O . LEU A 1 124 ? 4.737 19.565 -0.026 1.00 92.19 124 LEU A O 1
ATOM 951 N N . ARG A 1 125 ? 5.871 17.705 0.460 1.00 90.69 125 ARG A N 1
ATOM 952 C CA . ARG A 1 125 ? 7.004 18.013 -0.423 1.00 90.69 125 ARG A CA 1
ATOM 953 C C . ARG A 1 125 ? 6.712 17.558 -1.851 1.00 90.69 125 ARG A C 1
ATOM 955 O O . ARG A 1 125 ? 7.508 16.821 -2.421 1.00 90.69 125 ARG A O 1
ATOM 962 N N . THR A 1 126 ? 5.581 17.968 -2.400 1.00 89.62 126 THR A N 1
ATOM 963 C CA . THR A 1 126 ? 5.166 17.741 -3.789 1.00 89.62 126 THR A CA 1
ATOM 964 C C . THR A 1 126 ? 5.311 19.036 -4.593 1.00 89.62 126 THR A C 1
ATOM 966 O O . THR A 1 126 ? 5.543 20.105 -4.025 1.00 89.62 126 THR A O 1
ATOM 969 N N . GLU A 1 127 ? 5.180 18.961 -5.919 1.00 87.88 127 GLU A N 1
ATOM 970 C CA . GLU A 1 127 ? 5.210 20.143 -6.801 1.00 87.88 127 GLU A CA 1
ATOM 971 C C . GLU A 1 127 ? 4.118 21.171 -6.473 1.00 87.88 127 GLU A C 1
ATOM 973 O O . GLU A 1 127 ? 4.348 22.375 -6.562 1.00 87.88 127 GLU A O 1
ATOM 978 N N . ASP A 1 128 ? 2.939 20.698 -6.076 1.00 88.81 128 ASP A N 1
ATOM 979 C CA . ASP A 1 128 ? 1.761 21.514 -5.775 1.00 88.81 128 ASP A CA 1
ATOM 980 C C . ASP A 1 128 ? 1.607 21.844 -4.279 1.00 88.81 128 ASP A C 1
ATOM 982 O O . ASP A 1 128 ? 0.675 22.550 -3.891 1.00 88.81 128 ASP A O 1
ATOM 986 N N . GLY A 1 129 ? 2.508 21.341 -3.428 1.00 89.69 129 GLY A N 1
ATOM 987 C CA . GLY A 1 129 ? 2.453 21.500 -1.974 1.00 89.69 129 GLY A CA 1
ATOM 988 C C . GLY A 1 129 ? 1.289 20.770 -1.293 1.00 89.69 129 GLY A C 1
ATOM 989 O O . GLY A 1 129 ? 1.072 20.970 -0.093 1.00 89.69 129 GLY A O 1
ATOM 990 N N . ARG A 1 130 ? 0.529 19.951 -2.031 1.00 91.31 130 ARG A N 1
ATOM 991 C CA . ARG A 1 130 ? -0.559 19.132 -1.489 1.00 91.31 130 ARG A CA 1
ATOM 992 C C . ARG A 1 130 ? -0.008 17.854 -0.847 1.00 91.31 130 ARG A C 1
ATOM 994 O O . ARG A 1 130 ? 1.103 17.429 -1.165 1.00 91.31 130 ARG A O 1
ATOM 1001 N N . PRO A 1 131 ? -0.747 17.222 0.080 1.00 92.62 131 PRO A N 1
ATOM 1002 C CA . PRO A 1 131 ? -0.376 15.902 0.563 1.00 92.62 131 PRO A CA 1
ATOM 1003 C C . PRO A 1 131 ? -0.272 14.902 -0.588 1.00 92.62 131 PRO A C 1
ATOM 1005 O O . PRO A 1 131 ? -1.092 14.912 -1.506 1.00 92.62 131 PRO A O 1
ATOM 1008 N N . ILE A 1 132 ? 0.702 13.998 -0.508 1.00 92.81 132 ILE A N 1
ATOM 1009 C CA . ILE A 1 132 ? 0.730 12.834 -1.392 1.00 92.81 132 ILE A CA 1
ATOM 1010 C C . ILE A 1 132 ? -0.552 12.004 -1.263 1.00 92.81 132 ILE A C 1
ATOM 1012 O O . ILE A 1 132 ? -1.255 12.039 -0.248 1.00 92.81 132 ILE A O 1
ATOM 1016 N N . GLN A 1 133 ? -0.841 11.239 -2.308 1.00 94.38 133 GLN A N 1
ATOM 1017 C CA . GLN A 1 133 ? -2.019 10.387 -2.385 1.00 94.38 133 GLN A CA 1
ATOM 1018 C C . GLN A 1 133 ? -1.723 8.961 -1.900 1.00 94.38 133 GLN A C 1
ATOM 1020 O O . GLN A 1 133 ? -0.567 8.539 -1.813 1.00 94.38 133 GLN A O 1
ATOM 1025 N N . TYR A 1 134 ? -2.773 8.197 -1.620 1.00 95.31 134 TYR A N 1
ATOM 1026 C CA . TYR A 1 134 ? -2.717 6.746 -1.489 1.00 95.31 134 TYR A CA 1
ATOM 1027 C C . TYR A 1 134 ? -3.937 6.080 -2.108 1.00 95.31 134 TYR A C 1
ATOM 1029 O O . TYR A 1 134 ? -5.005 6.674 -2.243 1.00 95.31 134 TYR A O 1
ATOM 1037 N N . TYR A 1 135 ? -3.761 4.810 -2.445 1.00 95.31 135 TYR A N 1
ATOM 1038 C CA . TYR A 1 135 ? -4.806 3.950 -2.965 1.00 95.31 135 TYR A CA 1
ATOM 1039 C C . TYR A 1 135 ? -5.176 2.938 -1.903 1.00 95.31 135 TYR A C 1
ATOM 1041 O O . TYR A 1 135 ? -4.304 2.365 -1.245 1.00 95.31 135 TYR A O 1
ATOM 1049 N N . LEU A 1 136 ? -6.476 2.722 -1.758 1.00 96.19 136 LEU A N 1
ATOM 1050 C CA . LEU A 1 136 ? -7.054 1.737 -0.866 1.00 96.19 136 LEU A CA 1
ATOM 1051 C C . LEU A 1 136 ? -7.862 0.744 -1.694 1.00 96.19 136 LEU A C 1
ATOM 1053 O O . LEU A 1 136 ? -8.776 1.122 -2.428 1.00 96.19 136 LEU A O 1
ATOM 1057 N N . ALA A 1 137 ? -7.540 -0.535 -1.538 1.00 96.81 137 ALA A N 1
ATOM 1058 C CA . ALA A 1 137 ? -8.360 -1.634 -2.022 1.00 96.81 137 ALA A CA 1
ATOM 1059 C C . ALA A 1 137 ? -8.792 -2.505 -0.840 1.00 96.81 137 ALA A C 1
ATOM 1061 O O . ALA A 1 137 ? -7.972 -2.876 0.000 1.00 96.81 137 ALA A O 1
ATOM 1062 N N . GLY A 1 138 ? -10.080 -2.835 -0.782 1.00 96.06 138 GLY A N 1
ATOM 1063 C CA . GLY A 1 138 ? -10.614 -3.824 0.146 1.00 96.06 138 GLY A CA 1
ATOM 1064 C C . GLY A 1 138 ? -10.804 -5.158 -0.565 1.00 96.06 138 GLY A C 1
ATOM 1065 O O . GLY A 1 138 ? -11.503 -5.226 -1.574 1.00 96.06 138 GLY A O 1
ATOM 1066 N N . LEU A 1 139 ? -10.186 -6.214 -0.047 1.00 95.75 139 LEU A N 1
ATOM 1067 C CA . LEU A 1 139 ? -10.352 -7.578 -0.534 1.00 95.75 139 LEU A CA 1
ATOM 1068 C C . LEU A 1 139 ? -10.980 -8.447 0.544 1.00 95.75 139 LEU A C 1
ATOM 1070 O O . LEU A 1 139 ? -10.669 -8.308 1.725 1.00 95.75 139 LEU A O 1
ATOM 1074 N N . ARG A 1 140 ? -11.815 -9.389 0.127 1.00 94.62 140 ARG A N 1
ATOM 1075 C CA . ARG A 1 140 ? -12.296 -10.478 0.961 1.00 94.62 140 ARG A CA 1
ATOM 1076 C C . ARG A 1 140 ? -11.704 -11.789 0.456 1.00 94.62 140 ARG A C 1
ATOM 1078 O O . ARG A 1 140 ? -11.818 -12.134 -0.718 1.00 94.62 140 ARG A O 1
ATOM 1085 N N . CYS A 1 141 ? -11.035 -12.486 1.367 1.00 91.25 141 CYS A N 1
ATOM 1086 C CA . CYS A 1 141 ? -10.438 -13.799 1.161 1.00 91.25 141 CYS A CA 1
ATOM 1087 C C . CYS A 1 141 ? -11.018 -14.735 2.222 1.00 91.25 141 CYS A C 1
ATOM 1089 O O . CYS A 1 141 ? -10.697 -14.603 3.407 1.00 91.25 141 CYS A O 1
ATOM 1091 N N . ASN A 1 142 ? -11.892 -15.655 1.806 1.00 87.38 142 ASN A N 1
ATOM 1092 C CA . ASN A 1 142 ? -12.785 -16.385 2.715 1.00 87.38 142 ASN A CA 1
ATOM 1093 C C . ASN A 1 142 ? -13.578 -15.388 3.589 1.00 87.38 142 ASN A C 1
ATOM 1095 O O . ASN A 1 142 ? -14.106 -14.408 3.072 1.00 87.38 142 ASN A O 1
ATOM 1099 N N . ASP A 1 143 ? -13.601 -15.577 4.908 1.00 88.75 143 ASP A N 1
ATOM 1100 C CA . ASP A 1 143 ? -14.276 -14.674 5.850 1.00 88.75 143 ASP A CA 1
ATOM 1101 C C . ASP A 1 143 ? -13.402 -13.485 6.302 1.00 88.75 143 ASP A C 1
ATOM 1103 O O . ASP A 1 143 ? -13.785 -12.722 7.190 1.00 88.75 143 ASP A O 1
ATOM 1107 N N . LEU A 1 144 ? -12.213 -13.306 5.712 1.00 92.44 144 LEU A N 1
ATOM 1108 C CA . LEU A 1 144 ? -11.266 -12.265 6.112 1.00 92.44 144 LEU A CA 1
ATOM 1109 C C . LEU A 1 144 ? -11.360 -11.037 5.209 1.00 92.44 144 LEU A C 1
ATOM 1111 O O . LEU A 1 144 ? -11.141 -11.127 4.001 1.00 92.44 144 LEU A O 1
ATOM 1115 N N . SER A 1 145 ? -11.583 -9.876 5.822 1.00 94.50 145 SER A N 1
ATOM 1116 C CA . SER A 1 145 ? -11.478 -8.566 5.173 1.00 94.50 145 SER A CA 1
ATOM 1117 C C . SER A 1 145 ? -10.047 -8.032 5.281 1.00 94.50 145 SER A C 1
ATOM 1119 O O . SER A 1 145 ? -9.546 -7.782 6.378 1.00 94.50 145 SER A O 1
ATOM 1121 N N . ILE A 1 146 ? -9.390 -7.842 4.139 1.00 96.31 146 ILE A N 1
ATOM 1122 C CA . ILE A 1 146 ? -8.012 -7.364 4.015 1.00 96.31 146 ILE A CA 1
ATOM 1123 C C . ILE A 1 146 ? -8.024 -5.998 3.324 1.00 96.31 146 ILE A C 1
ATOM 1125 O O . ILE A 1 146 ? -8.492 -5.864 2.196 1.00 96.31 146 ILE A O 1
ATOM 1129 N N . CYS A 1 147 ? -7.452 -4.994 3.979 1.00 96.94 147 CYS A N 1
ATOM 1130 C CA . CYS A 1 147 ? -7.169 -3.692 3.386 1.00 96.94 147 CYS A CA 1
ATOM 1131 C C . CYS A 1 147 ? -5.771 -3.702 2.760 1.00 96.94 147 CYS A C 1
ATOM 1133 O O . CYS A 1 147 ? -4.807 -4.150 3.387 1.00 96.94 147 CYS A O 1
ATOM 1135 N N . ILE A 1 148 ? -5.651 -3.171 1.546 1.00 97.69 148 ILE A N 1
ATOM 1136 C CA . ILE A 1 148 ? -4.383 -2.965 0.845 1.00 97.69 148 ILE A CA 1
ATOM 1137 C C . ILE A 1 148 ? -4.200 -1.469 0.624 1.00 97.69 148 ILE A C 1
ATOM 1139 O O . ILE A 1 148 ? -5.024 -0.850 -0.045 1.00 97.69 148 ILE A O 1
ATOM 1143 N N . LEU A 1 149 ? -3.128 -0.907 1.184 1.00 97.19 149 LEU A N 1
ATOM 1144 C CA . LEU A 1 149 ? -2.771 0.502 1.065 1.00 97.19 149 LEU A CA 1
ATOM 1145 C C . LEU A 1 149 ? -1.467 0.671 0.292 1.00 97.19 149 LEU A C 1
ATOM 1147 O O . LEU A 1 149 ? -0.454 0.041 0.606 1.00 97.19 149 LEU A O 1
ATOM 1151 N N . GLU A 1 150 ? -1.490 1.575 -0.675 1.00 95.31 150 GLU A N 1
ATOM 1152 C CA . GLU A 1 150 ? -0.359 1.891 -1.538 1.00 95.31 150 GLU A CA 1
ATOM 1153 C C . GLU A 1 150 ? -0.157 3.411 -1.585 1.00 95.31 150 GLU A C 1
ATOM 1155 O O . GLU A 1 150 ? -1.066 4.136 -1.975 1.00 95.31 150 GLU A O 1
ATOM 1160 N N . ALA A 1 151 ? 1.018 3.900 -1.180 1.00 93.31 151 ALA A N 1
ATOM 1161 C CA . ALA A 1 151 ? 1.303 5.333 -1.065 1.00 93.31 151 ALA A CA 1
ATOM 1162 C C . ALA A 1 151 ? 2.034 5.894 -2.299 1.00 93.31 151 ALA A C 1
ATOM 1164 O O . ALA A 1 151 ? 3.009 5.303 -2.765 1.00 93.31 151 ALA A O 1
ATOM 1165 N N . ASP A 1 152 ? 1.643 7.088 -2.759 1.00 88.12 152 ASP A N 1
ATOM 1166 C CA . ASP A 1 152 ? 2.319 7.824 -3.835 1.00 88.12 152 ASP A CA 1
ATOM 1167 C C . ASP A 1 152 ? 3.539 8.595 -3.380 1.00 88.12 152 ASP A C 1
ATOM 1169 O O . ASP A 1 152 ? 3.560 9.822 -3.287 1.00 88.12 152 ASP A O 1
ATOM 1173 N N . VAL A 1 153 ? 4.609 7.852 -3.146 1.00 85.50 153 VAL A N 1
ATOM 1174 C CA . VAL A 1 153 ? 5.905 8.462 -2.865 1.00 85.50 153 VAL A CA 1
ATOM 1175 C C . VAL A 1 153 ? 6.598 8.983 -4.125 1.00 85.50 153 VAL A C 1
ATOM 1177 O O . VAL A 1 153 ? 7.553 9.747 -4.008 1.00 85.50 153 VAL A O 1
ATOM 1180 N N . GLU A 1 154 ? 6.128 8.629 -5.328 1.00 82.06 154 GLU A N 1
ATOM 1181 C CA . GLU A 1 154 ? 6.699 9.133 -6.586 1.00 82.06 154 GLU A CA 1
ATOM 1182 C C . GLU A 1 154 ? 6.399 10.625 -6.787 1.00 82.06 154 GLU A C 1
ATOM 1184 O O . GLU A 1 154 ? 7.202 11.326 -7.394 1.00 82.06 154 GLU A O 1
ATOM 1189 N N . SER A 1 155 ? 5.318 11.133 -6.189 1.00 83.44 155 SER A N 1
ATOM 1190 C CA . SER A 1 155 ? 4.971 12.562 -6.157 1.00 83.44 155 SER A CA 1
ATOM 1191 C C . SER A 1 155 ? 5.931 13.455 -5.349 1.00 83.44 155 SER A C 1
ATOM 1193 O O . SER A 1 155 ? 5.859 14.680 -5.458 1.00 83.44 155 SER A O 1
ATOM 1195 N N . LEU A 1 156 ? 6.811 12.886 -4.518 1.00 85.88 156 LEU A N 1
ATOM 1196 C CA . LEU A 1 156 ? 7.689 13.667 -3.642 1.00 85.88 156 LEU A CA 1
ATOM 1197 C C . LEU A 1 156 ? 8.898 14.244 -4.388 1.00 85.88 156 LEU A C 1
ATOM 1199 O O . LEU A 1 156 ? 9.658 13.525 -5.013 1.00 85.88 156 LEU A O 1
ATOM 1203 N N . LEU A 1 157 ? 9.184 15.529 -4.206 1.00 81.56 157 LEU A N 1
ATOM 1204 C CA . LEU A 1 157 ? 10.323 16.234 -4.809 1.00 81.56 157 LEU A CA 1
ATOM 1205 C C . LEU A 1 157 ? 11.703 15.807 -4.274 1.00 81.56 157 LEU A C 1
ATOM 1207 O O . LEU A 1 157 ? 12.729 16.236 -4.787 1.00 81.56 157 LEU A O 1
ATOM 1211 N N . VAL A 1 158 ? 11.762 14.982 -3.226 1.00 65.25 158 VAL A N 1
ATOM 1212 C CA . VAL A 1 158 ? 13.011 14.640 -2.509 1.00 65.25 158 VAL A CA 1
ATOM 1213 C C . VAL A 1 158 ? 13.780 13.483 -3.180 1.00 65.25 158 VAL A C 1
ATOM 1215 O O . VAL A 1 158 ? 14.739 12.966 -2.614 1.00 65.25 158 VAL A O 1
ATOM 1218 N N . HIS A 1 159 ? 13.405 13.077 -4.398 1.00 5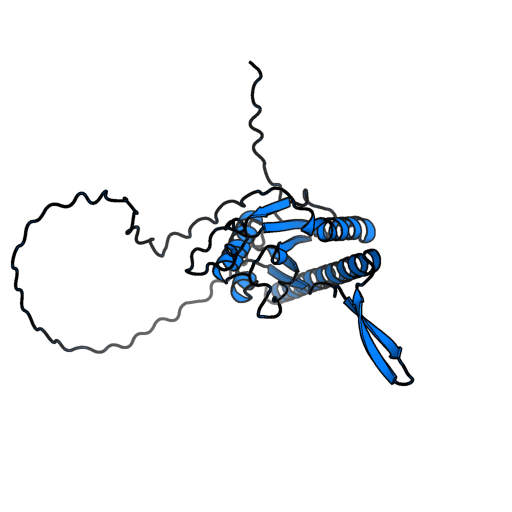5.81 159 HIS A N 1
ATOM 1219 C CA . HIS A 1 159 ? 14.017 11.946 -5.119 1.00 55.81 159 HIS A CA 1
ATOM 1220 C C . HIS A 1 159 ? 15.505 12.113 -5.477 1.00 55.81 159 HIS A C 1
ATOM 1222 O O . HIS A 1 159 ? 16.108 11.153 -5.954 1.00 55.81 159 HIS A O 1
ATOM 1228 N N . GLU A 1 160 ? 16.122 13.278 -5.257 1.00 44.97 160 GLU A N 1
ATOM 1229 C CA . GLU A 1 160 ? 17.464 13.556 -5.788 1.00 44.97 160 GLU A CA 1
ATOM 1230 C C . GLU A 1 160 ? 18.652 13.175 -4.883 1.00 44.97 160 GLU A C 1
ATOM 1232 O O . GLU A 1 160 ? 19.739 12.965 -5.416 1.00 44.97 160 GLU A O 1
ATOM 1237 N N . GLU A 1 161 ? 18.505 13.001 -3.561 1.00 40.88 161 GLU A N 1
ATOM 1238 C CA . GLU A 1 161 ? 19.703 12.876 -2.690 1.00 40.88 161 GLU A CA 1
ATOM 1239 C C . GLU A 1 161 ? 19.798 11.628 -1.805 1.00 40.88 161 GLU A C 1
ATOM 1241 O O . GLU A 1 161 ? 20.881 11.288 -1.328 1.00 40.88 161 GLU A O 1
ATOM 1246 N N . ALA A 1 162 ? 18.722 10.871 -1.621 1.00 40.88 162 ALA A N 1
ATOM 1247 C CA . ALA A 1 162 ? 18.782 9.615 -0.889 1.00 40.88 162 ALA A CA 1
ATOM 1248 C C . ALA A 1 162 ? 17.754 8.670 -1.482 1.00 40.88 162 ALA A C 1
ATOM 1250 O O . ALA A 1 162 ? 16.569 8.979 -1.459 1.00 40.88 162 ALA A O 1
ATOM 1251 N N . ASN A 1 163 ? 18.251 7.558 -2.034 1.00 45.00 163 ASN A N 1
ATOM 1252 C CA . ASN A 1 163 ? 17.525 6.337 -2.380 1.00 45.00 163 ASN A CA 1
ATOM 1253 C C . ASN A 1 163 ? 16.108 6.359 -1.781 1.00 45.00 163 ASN A C 1
ATOM 1255 O O . ASN A 1 163 ? 16.013 6.130 -0.572 1.00 45.00 163 ASN A O 1
ATOM 1259 N N . PRO A 1 164 ? 15.059 6.727 -2.548 1.00 49.19 164 PRO A N 1
ATOM 1260 C CA . PRO A 1 164 ? 13.733 6.887 -1.979 1.00 49.19 164 PRO A CA 1
ATOM 1261 C C . PRO A 1 164 ? 13.418 5.564 -1.308 1.00 49.19 164 PRO A C 1
ATOM 1263 O O . PRO A 1 164 ? 13.430 4.522 -1.968 1.00 49.19 164 PRO A O 1
ATOM 1266 N N . GLU A 1 165 ? 13.277 5.582 0.016 1.00 53.28 165 GLU A N 1
ATOM 1267 C CA . GLU A 1 165 ? 12.834 4.413 0.753 1.00 53.28 165 GLU A CA 1
ATOM 1268 C C . GLU A 1 165 ? 11.475 4.085 0.151 1.00 53.28 165 GLU A C 1
ATOM 1270 O O . GLU A 1 165 ? 10.496 4.788 0.394 1.00 53.28 165 GLU A O 1
ATOM 1275 N N . SER A 1 166 ? 11.444 3.106 -0.758 1.00 68.38 166 SER A N 1
ATOM 1276 C CA . SER A 1 166 ? 10.217 2.712 -1.425 1.00 68.38 166 SER A CA 1
ATOM 1277 C C . SER A 1 166 ? 9.304 2.231 -0.317 1.00 68.38 166 SER A C 1
ATOM 1279 O O . SER A 1 166 ? 9.557 1.188 0.293 1.00 68.38 166 SER A O 1
ATOM 1281 N N . VAL A 1 167 ? 8.302 3.038 0.006 1.00 85.12 167 VAL A N 1
ATOM 1282 C CA . VAL A 1 167 ? 7.319 2.685 1.012 1.00 85.12 167 VAL A CA 1
ATOM 1283 C C . VAL A 1 167 ? 6.605 1.454 0.496 1.00 85.12 167 VAL A C 1
ATOM 1285 O O . VAL A 1 167 ? 5.926 1.533 -0.514 1.00 85.12 167 VAL A O 1
ATOM 1288 N N . SER A 1 168 ? 6.784 0.324 1.177 1.00 90.62 168 SER A N 1
ATOM 1289 C CA . SER A 1 168 ? 6.150 -0.953 0.836 1.00 90.62 168 SER A CA 1
ATOM 1290 C C . SER A 1 168 ? 4.631 -0.818 0.714 1.00 90.62 168 SER A C 1
ATOM 1292 O O . SER A 1 168 ? 4.036 -0.084 1.503 1.00 90.62 168 SER A O 1
ATOM 1294 N N . THR A 1 169 ? 3.982 -1.617 -0.131 1.00 95.50 169 THR A N 1
ATOM 1295 C CA . THR A 1 169 ? 2.523 -1.786 -0.066 1.00 95.50 169 THR A CA 1
ATOM 1296 C C . THR A 1 169 ? 2.150 -2.414 1.285 1.00 95.50 169 THR A C 1
ATOM 1298 O O . THR A 1 169 ? 2.756 -3.409 1.702 1.00 95.50 169 THR A O 1
ATOM 1301 N N . LEU A 1 170 ? 1.173 -1.851 1.993 1.00 97.62 170 LEU A N 1
ATOM 1302 C CA . LEU A 1 170 ? 0.706 -2.359 3.283 1.00 97.62 170 LEU A CA 1
ATOM 1303 C C . LEU A 1 170 ? -0.531 -3.238 3.090 1.00 97.62 170 LEU A C 1
ATOM 1305 O O . LEU A 1 170 ? -1.525 -2.796 2.530 1.00 97.62 170 LEU A O 1
ATOM 1309 N N . LEU A 1 171 ? -0.485 -4.463 3.606 1.00 98.12 171 LEU A N 1
ATOM 1310 C CA . LEU A 1 171 ? -1.638 -5.350 3.745 1.00 98.12 171 LEU A CA 1
ATOM 1311 C C . LEU A 1 171 ? -2.008 -5.412 5.227 1.00 98.12 171 LEU A C 1
ATOM 1313 O O . LEU A 1 171 ? -1.136 -5.672 6.063 1.00 98.12 171 LEU A O 1
ATOM 1317 N N . ALA A 1 172 ? -3.278 -5.210 5.561 1.00 97.56 172 ALA A N 1
ATOM 1318 C CA . ALA A 1 172 ? -3.743 -5.167 6.943 1.00 97.56 172 ALA A CA 1
ATOM 1319 C C . ALA A 1 172 ? -5.114 -5.830 7.112 1.00 97.56 172 ALA A C 1
ATOM 1321 O O . ALA A 1 172 ? -6.023 -5.606 6.319 1.00 97.56 172 ALA A O 1
ATOM 1322 N N . ILE A 1 173 ? -5.269 -6.594 8.193 1.00 96.69 173 ILE A N 1
ATOM 1323 C CA . ILE A 1 173 ? -6.577 -6.917 8.771 1.00 96.69 173 ILE A CA 1
ATOM 1324 C C . ILE A 1 173 ? -6.711 -6.003 9.982 1.00 96.69 173 ILE A C 1
ATOM 1326 O O . ILE A 1 173 ? -5.935 -6.111 10.936 1.00 96.69 173 ILE A O 1
ATOM 1330 N N . VAL A 1 174 ? -7.630 -5.049 9.904 1.00 95.31 174 VAL A N 1
ATOM 1331 C CA . VAL A 1 174 ? -7.770 -3.965 10.883 1.00 95.31 174 VAL A CA 1
ATOM 1332 C C . VAL A 1 174 ? -8.596 -4.387 12.101 1.00 95.31 174 VAL A C 1
ATOM 1334 O O . VAL A 1 174 ? -9.402 -5.311 12.024 1.00 95.31 174 VAL A O 1
ATOM 1337 N N . ARG A 1 175 ? -8.362 -3.739 13.247 1.00 92.19 175 ARG A N 1
ATOM 1338 C CA . ARG A 1 175 ? -9.168 -3.907 14.469 1.00 92.19 175 ARG A CA 1
ATOM 1339 C C . ARG A 1 175 ? -10.402 -3.010 14.409 1.00 92.19 175 ARG A C 1
ATOM 1341 O O . ARG A 1 175 ? -10.309 -1.894 13.908 1.00 92.19 175 ARG A O 1
ATOM 1348 N N . GLY A 1 176 ? -11.511 -3.452 14.996 1.00 89.31 176 GLY A N 1
ATOM 1349 C CA . GLY A 1 176 ? -12.708 -2.621 15.153 1.00 89.31 176 GLY A CA 1
ATOM 1350 C C . GLY A 1 176 ? -13.307 -2.159 13.823 1.00 89.31 176 GLY A C 1
ATOM 1351 O O . GLY A 1 176 ? -13.328 -2.910 12.848 1.00 89.31 176 GLY A O 1
ATOM 1352 N N . GLU A 1 177 ? -13.814 -0.924 13.795 1.00 89.56 177 GLU A N 1
ATOM 1353 C CA . GLU A 1 177 ? -14.417 -0.349 12.593 1.00 89.56 177 GLU A CA 1
ATOM 1354 C C . GLU A 1 177 ? -13.330 -0.035 11.539 1.00 89.56 177 GLU A C 1
ATOM 1356 O O . GLU A 1 177 ? -12.350 0.657 11.849 1.00 89.56 177 GLU A O 1
ATOM 1361 N N . PRO A 1 178 ? -13.458 -0.550 10.299 1.00 89.25 178 PRO A N 1
ATOM 1362 C CA . PRO A 1 178 ? -12.391 -0.442 9.313 1.00 89.25 178 PRO A CA 1
ATOM 1363 C C . PRO A 1 178 ? -11.993 0.982 8.920 1.00 89.25 178 PRO A C 1
ATOM 1365 O O . PRO A 1 178 ? -10.801 1.251 8.769 1.00 89.25 178 PRO A O 1
ATOM 1368 N N . THR A 1 179 ? -12.957 1.888 8.759 1.00 90.12 179 THR A N 1
ATOM 1369 C CA . THR A 1 179 ? -12.716 3.268 8.309 1.00 90.12 179 THR A CA 1
ATOM 1370 C C . THR A 1 179 ? -11.905 4.045 9.343 1.00 90.12 179 THR A C 1
ATOM 1372 O O . THR A 1 179 ? -10.910 4.684 9.002 1.00 90.12 179 THR A O 1
ATOM 1375 N N . GLN A 1 180 ? -12.262 3.924 10.622 1.00 92.06 180 GLN A N 1
ATOM 1376 C CA . GLN A 1 180 ? -11.554 4.532 11.746 1.00 92.06 180 GLN A CA 1
ATOM 1377 C C . GLN A 1 180 ? -10.130 3.993 11.868 1.00 92.06 180 GLN A C 1
ATOM 1379 O O . GLN A 1 180 ? -9.185 4.772 12.011 1.00 92.06 180 GLN A O 1
ATOM 1384 N N . SER A 1 181 ? -9.950 2.672 11.783 1.00 93.69 181 SER A N 1
ATOM 1385 C CA . SER A 1 181 ? -8.617 2.070 11.869 1.00 93.69 181 SER A CA 1
ATOM 1386 C C . SER A 1 181 ? -7.731 2.450 10.688 1.00 93.69 181 SER A C 1
ATOM 1388 O O . SER A 1 181 ? -6.565 2.787 10.893 1.00 93.69 181 SER A O 1
ATOM 1390 N N . VAL A 1 182 ? -8.278 2.477 9.469 1.00 95.25 182 VAL A N 1
ATOM 1391 C CA . VAL A 1 182 ? -7.559 2.976 8.289 1.00 95.25 182 VAL A CA 1
ATOM 1392 C C . VAL A 1 182 ? -7.192 4.449 8.459 1.00 95.25 182 VAL A C 1
ATOM 1394 O O . VAL A 1 182 ? -6.028 4.787 8.254 1.00 95.25 182 VAL A O 1
ATOM 1397 N N . SER A 1 183 ? -8.121 5.301 8.907 1.00 95.50 183 SER A N 1
ATOM 1398 C CA . SER A 1 183 ? -7.853 6.728 9.134 1.00 95.50 183 SER A CA 1
ATOM 1399 C C . SER A 1 183 ? -6.717 6.946 10.149 1.00 95.50 183 SER A C 1
ATOM 1401 O O . SER A 1 183 ? -5.768 7.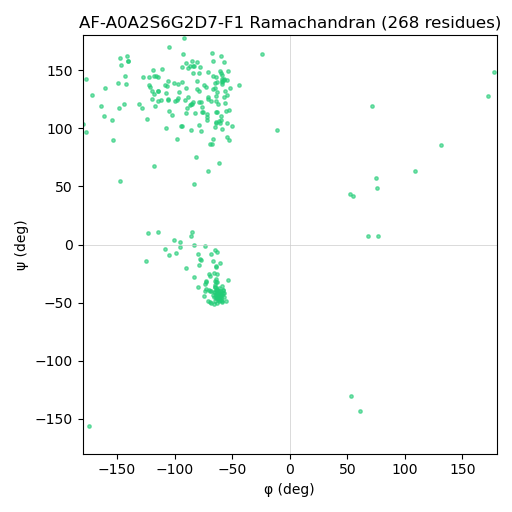689 9.889 1.00 95.50 183 SER A O 1
ATOM 1403 N N . ARG A 1 184 ? -6.708 6.195 11.261 1.00 95.19 184 ARG A N 1
ATOM 1404 C CA . ARG A 1 184 ? -5.613 6.242 12.250 1.00 95.19 184 ARG A CA 1
ATOM 1405 C C . ARG A 1 184 ? -4.269 5.776 11.665 1.00 95.19 184 ARG A C 1
ATOM 1407 O O . ARG A 1 184 ? -3.233 6.379 11.952 1.00 95.19 184 ARG A O 1
ATOM 1414 N N . ILE A 1 185 ? -4.268 4.745 10.814 1.00 96.25 185 ILE A N 1
ATOM 1415 C CA . ILE A 1 185 ? -3.058 4.261 10.123 1.00 96.25 185 ILE A CA 1
ATOM 1416 C C . ILE A 1 185 ? -2.503 5.324 9.165 1.00 96.25 185 ILE A C 1
ATOM 1418 O O . ILE A 1 185 ? -1.295 5.573 9.169 1.00 96.25 185 ILE A O 1
ATOM 1422 N N . VAL A 1 186 ? -3.354 5.969 8.360 1.00 96.44 186 VAL A N 1
ATOM 1423 C CA . VAL A 1 186 ? -2.897 6.992 7.401 1.00 96.44 186 VAL A CA 1
ATOM 1424 C C . VAL A 1 186 ? -2.486 8.289 8.098 1.00 96.44 186 VAL A C 1
ATOM 1426 O O . VAL A 1 186 ? -1.506 8.904 7.685 1.00 96.44 186 VAL A O 1
ATOM 1429 N N . GLN A 1 187 ? -3.125 8.654 9.215 1.00 96.19 187 GLN A N 1
ATOM 1430 C CA . GLN A 1 187 ? -2.658 9.754 10.062 1.00 96.19 187 GLN A CA 1
ATOM 1431 C C . GLN A 1 187 ? -1.260 9.471 10.628 1.00 96.19 187 GLN A C 1
ATOM 1433 O O . GLN A 1 187 ? -0.368 10.313 10.521 1.00 96.19 187 GLN A O 1
ATOM 1438 N N . SER A 1 188 ? -1.030 8.267 11.165 1.00 95.12 188 SER A N 1
ATOM 1439 C CA . SER A 1 188 ? 0.295 7.851 11.653 1.00 95.12 188 SER A CA 1
ATOM 1440 C C . SER A 1 188 ? 1.362 7.922 10.552 1.00 95.12 188 SER A C 1
ATOM 1442 O O . SER A 1 188 ? 2.493 8.354 10.803 1.00 95.12 188 SER A O 1
ATOM 1444 N N . PHE A 1 189 ? 1.009 7.547 9.320 1.00 95.06 189 PHE A N 1
ATOM 1445 C CA . PHE A 1 189 ? 1.906 7.638 8.171 1.00 95.06 189 PHE A CA 1
ATOM 1446 C C . PHE A 1 189 ? 2.315 9.087 7.862 1.00 95.06 189 PHE A C 1
ATOM 1448 O O . PHE A 1 189 ? 3.505 9.367 7.657 1.00 95.06 189 PHE A O 1
ATOM 1455 N N . SER A 1 190 ? 1.348 10.012 7.881 1.00 94.19 190 SER A N 1
ATOM 1456 C CA . SER A 1 190 ? 1.583 11.454 7.746 1.00 94.19 190 SER A CA 1
ATOM 1457 C C . SER A 1 190 ? 2.506 11.984 8.841 1.00 94.19 190 SER A C 1
ATOM 1459 O O . SER A 1 190 ? 3.530 12.622 8.559 1.00 94.19 190 SER A O 1
ATOM 1461 N N . ASP A 1 191 ? 2.191 11.646 10.089 1.00 93.69 191 ASP A N 1
ATOM 1462 C CA . ASP A 1 191 ? 2.897 12.103 11.285 1.00 93.69 191 ASP A CA 1
ATOM 1463 C C . ASP A 1 191 ? 4.336 11.588 11.356 1.00 93.69 191 ASP A C 1
ATOM 1465 O O . ASP A 1 191 ? 5.238 12.326 11.766 1.00 93.69 191 ASP A O 1
ATOM 1469 N N . SER A 1 192 ? 4.556 10.349 10.907 1.00 89.38 192 SER A N 1
ATOM 1470 C CA . SER A 1 192 ? 5.863 9.678 10.865 1.00 89.38 192 SER A CA 1
ATOM 1471 C C . SER A 1 192 ? 6.720 10.113 9.674 1.00 89.38 192 SER A C 1
ATOM 1473 O O . SER A 1 192 ? 7.900 9.773 9.595 1.00 89.38 192 SER A O 1
ATOM 1475 N N . GLY A 1 193 ? 6.151 10.892 8.750 1.00 85.50 193 GLY A N 1
ATOM 1476 C CA . GLY A 1 193 ? 6.874 11.432 7.612 1.00 85.50 193 GLY A CA 1
ATOM 1477 C C . GLY A 1 193 ? 7.164 10.392 6.534 1.00 85.50 193 GLY A C 1
ATOM 1478 O O . GLY A 1 193 ? 8.320 10.248 6.131 1.00 85.50 193 GLY A O 1
ATOM 1479 N N . VAL A 1 194 ? 6.099 9.763 6.023 1.00 88.88 194 VAL A N 1
ATOM 1480 C CA . VAL A 1 194 ? 6.117 8.842 4.871 1.00 88.88 194 VAL A CA 1
ATOM 1481 C C . VAL A 1 194 ? 6.697 7.470 5.239 1.00 88.88 194 VAL A C 1
ATOM 1483 O O . VAL A 1 194 ? 7.594 6.940 4.590 1.00 88.88 194 VAL A O 1
ATOM 1486 N N . THR A 1 195 ? 6.233 6.879 6.342 1.00 90.88 195 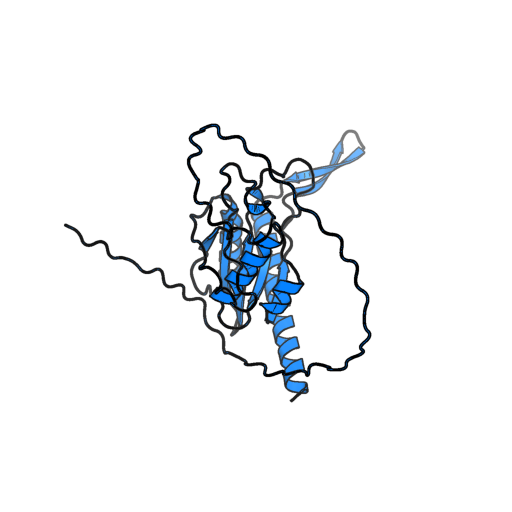THR A N 1
ATOM 1487 C CA . THR A 1 195 ? 6.656 5.532 6.761 1.00 90.88 195 THR A CA 1
ATOM 1488 C C . THR A 1 195 ? 5.541 4.821 7.513 1.00 90.88 195 THR A C 1
ATOM 1490 O O . THR A 1 195 ? 4.892 5.402 8.379 1.00 90.88 195 THR A O 1
ATOM 1493 N N . TRP A 1 196 ? 5.361 3.528 7.241 1.00 93.44 196 TRP A N 1
ATOM 1494 C CA . TRP A 1 196 ? 4.500 2.675 8.055 1.00 93.44 196 TRP A CA 1
ATOM 1495 C C . TRP A 1 196 ? 5.168 2.409 9.407 1.00 93.44 196 TRP A C 1
ATOM 1497 O O . TRP A 1 196 ? 6.138 1.651 9.492 1.00 93.44 196 TRP A O 1
ATOM 1507 N N . LYS A 1 197 ? 4.675 3.008 10.489 1.00 92.75 197 LYS A N 1
ATOM 1508 C CA . LYS A 1 197 ? 5.267 2.829 11.819 1.00 92.75 197 LYS A CA 1
ATOM 1509 C C . LYS A 1 197 ? 4.741 1.562 12.489 1.00 92.75 197 LYS A C 1
ATOM 1511 O O . LYS A 1 197 ? 3.541 1.371 12.642 1.00 92.75 197 LYS A O 1
ATOM 1516 N N . GLU A 1 198 ? 5.645 0.658 12.870 1.00 93.69 198 GLU A N 1
ATOM 1517 C CA . GLU A 1 198 ? 5.252 -0.676 13.349 1.00 93.69 198 GLU A CA 1
ATOM 1518 C C . GLU A 1 198 ? 4.431 -0.635 14.645 1.00 93.69 198 GLU A C 1
ATOM 1520 O O . GLU A 1 198 ? 3.467 -1.386 14.767 1.00 93.69 198 GLU A O 1
ATOM 1525 N N . SER A 1 199 ? 4.776 0.254 15.584 1.00 94.31 199 SER A N 1
ATOM 1526 C CA . SER A 1 199 ? 4.021 0.421 16.834 1.00 94.31 199 SER A CA 1
ATOM 1527 C C . SER A 1 199 ? 2.559 0.766 16.571 1.00 94.31 199 SER A C 1
ATOM 1529 O O . SER A 1 199 ? 1.674 0.205 17.202 1.00 94.31 199 SER A O 1
ATOM 1531 N N . ASP A 1 200 ? 2.312 1.638 15.599 1.00 93.44 200 ASP A N 1
ATOM 1532 C CA . ASP A 1 200 ? 0.984 2.185 15.339 1.00 93.44 200 ASP A CA 1
ATOM 1533 C C . ASP A 1 200 ? 0.148 1.160 14.555 1.00 93.44 200 ASP A C 1
ATOM 1535 O O . ASP A 1 200 ? -1.028 0.944 14.847 1.00 93.44 200 ASP A O 1
ATOM 1539 N N . LEU A 1 201 ? 0.783 0.411 13.642 1.00 96.06 201 LEU A N 1
ATOM 1540 C CA . LEU A 1 201 ? 0.148 -0.744 13.002 1.00 96.06 201 LEU A CA 1
ATOM 1541 C C . LEU A 1 201 ? -0.266 -1.816 14.018 1.00 96.06 201 LEU A C 1
ATOM 1543 O O . LEU A 1 201 ? -1.343 -2.386 13.880 1.00 96.06 201 LEU A O 1
ATOM 1547 N N . ARG A 1 202 ? 0.548 -2.095 15.044 1.00 95.44 202 ARG A N 1
ATOM 1548 C CA . ARG A 1 202 ? 0.196 -3.071 16.095 1.00 95.44 202 ARG A CA 1
ATOM 1549 C C . ARG A 1 202 ? -1.020 -2.636 16.916 1.00 95.44 202 ARG A C 1
ATOM 1551 O O . ARG A 1 202 ? -1.767 -3.501 17.364 1.00 95.44 202 ARG A O 1
ATOM 1558 N N . THR A 1 203 ? -1.235 -1.331 17.072 1.00 94.69 203 THR A N 1
ATOM 1559 C CA . THR A 1 203 ? -2.405 -0.773 17.763 1.00 94.69 203 THR A CA 1
ATOM 1560 C C . THR A 1 203 ? -3.684 -0.903 16.933 1.00 94.69 203 THR A C 1
ATOM 1562 O O . THR A 1 203 ? -4.736 -1.221 17.480 1.00 94.69 203 THR A O 1
ATOM 1565 N N . HIS A 1 204 ? -3.611 -0.682 15.616 1.00 95.12 204 HIS A N 1
ATOM 1566 C CA . HIS A 1 204 ? -4.803 -0.580 14.755 1.00 95.12 204 HIS A CA 1
ATOM 1567 C C . HIS A 1 204 ? -5.072 -1.813 13.882 1.00 95.12 204 HIS A C 1
ATOM 1569 O O . HIS A 1 204 ? -6.137 -1.924 13.278 1.00 95.12 204 HIS A O 1
ATOM 1575 N N . CYS A 1 205 ? -4.144 -2.770 13.829 1.00 96.25 205 CYS A N 1
ATOM 1576 C CA . CYS A 1 205 ? -4.288 -4.005 13.061 1.00 96.25 205 CYS A CA 1
ATOM 1577 C C . CYS A 1 205 ? -4.345 -5.233 13.974 1.00 96.25 205 CYS A C 1
ATOM 1579 O O . CYS A 1 205 ? -3.644 -5.319 14.986 1.00 96.25 205 CYS A O 1
ATOM 1581 N N . LEU A 1 206 ? -5.155 -6.221 13.590 1.00 95.00 206 LEU A N 1
ATOM 1582 C CA . LEU A 1 206 ? -5.076 -7.577 14.133 1.00 95.00 206 LEU A CA 1
ATOM 1583 C C . LEU A 1 206 ? -3.782 -8.226 13.645 1.00 95.00 206 LEU A C 1
ATOM 1585 O O . LEU A 1 206 ? -2.981 -8.713 14.437 1.00 95.00 206 LEU A O 1
ATOM 1589 N N . VAL A 1 207 ? -3.541 -8.139 12.337 1.00 96.56 207 VAL A N 1
ATOM 1590 C CA . VAL A 1 207 ? -2.309 -8.574 11.679 1.00 96.56 207 VAL A CA 1
ATOM 1591 C C . VAL A 1 207 ? -2.003 -7.659 10.497 1.00 96.56 207 VAL A C 1
ATOM 1593 O O . VAL A 1 207 ? -2.901 -7.055 9.914 1.00 96.56 207 VAL A O 1
ATOM 1596 N N . PHE A 1 208 ? -0.727 -7.562 10.127 1.00 97.44 208 PHE A N 1
ATOM 1597 C CA . PHE A 1 208 ? -0.295 -6.814 8.949 1.00 97.44 208 PHE A CA 1
ATOM 1598 C C . PHE A 1 208 ? 0.932 -7.445 8.279 1.00 97.44 208 PHE A C 1
ATOM 1600 O O . PHE A 1 208 ? 1.694 -8.235 8.869 1.00 97.44 208 PHE A O 1
ATOM 1607 N N . HIS A 1 209 ? 1.137 -7.079 7.018 1.00 97.25 209 HIS A N 1
ATOM 1608 C CA . HIS A 1 209 ? 2.318 -7.415 6.242 1.00 97.25 209 HIS A CA 1
ATOM 1609 C C . HIS A 1 209 ? 2.713 -6.259 5.323 1.00 97.25 209 HIS A C 1
ATOM 1611 O O . HIS A 1 209 ? 1.864 -5.552 4.794 1.00 97.25 209 HIS A O 1
ATOM 1617 N N . ARG A 1 210 ? 4.020 -6.079 5.138 1.00 96.19 210 ARG A N 1
ATOM 1618 C CA . ARG A 1 210 ? 4.598 -5.103 4.215 1.00 96.19 210 ARG A CA 1
ATOM 1619 C C . ARG A 1 210 ? 5.141 -5.853 3.013 1.00 96.19 210 ARG A C 1
ATOM 1621 O O . ARG A 1 210 ? 5.937 -6.776 3.182 1.00 96.19 210 ARG A O 1
ATOM 1628 N N . CYS A 1 211 ? 4.683 -5.472 1.835 1.00 95.25 211 CYS A N 1
ATOM 1629 C CA . CYS A 1 211 ? 5.080 -6.048 0.565 1.00 95.25 211 CYS A CA 1
ATOM 1630 C C . CYS A 1 211 ? 6.027 -5.083 -0.147 1.00 95.25 211 CYS A C 1
ATOM 1632 O O . CYS A 1 211 ? 5.625 -3.988 -0.530 1.00 95.25 211 CYS A O 1
ATOM 1634 N N . ASP A 1 212 ? 7.281 -5.493 -0.326 1.00 90.62 212 ASP A N 1
ATOM 1635 C CA . ASP A 1 212 ? 8.242 -4.721 -1.112 1.00 90.62 212 ASP A CA 1
ATOM 1636 C C . ASP A 1 212 ? 7.799 -4.634 -2.573 1.00 90.62 212 ASP A C 1
ATOM 1638 O O . ASP A 1 212 ? 7.305 -5.609 -3.145 1.00 90.62 212 ASP A O 1
ATOM 1642 N N . HIS A 1 213 ? 8.047 -3.498 -3.215 1.00 87.12 213 HIS A N 1
ATOM 1643 C CA . HIS A 1 213 ? 7.737 -3.336 -4.629 1.00 87.12 213 HIS A CA 1
ATOM 1644 C C . HIS A 1 213 ? 8.601 -4.238 -5.512 1.00 87.12 213 HIS A C 1
ATOM 1646 O O . HIS A 1 213 ? 9.798 -4.433 -5.254 1.00 87.12 213 HIS A O 1
ATOM 1652 N N . PRO A 1 214 ? 8.043 -4.760 -6.617 1.00 88.62 214 PRO A N 1
ATOM 1653 C CA . PRO A 1 214 ? 8.858 -5.421 -7.620 1.00 88.62 214 PRO A CA 1
ATOM 1654 C C . PRO A 1 214 ? 9.922 -4.459 -8.162 1.00 88.62 214 PRO A C 1
ATOM 1656 O O . PRO A 1 214 ? 9.696 -3.268 -8.377 1.00 88.62 214 PRO A O 1
ATOM 1659 N N . LYS A 1 215 ? 11.121 -4.981 -8.425 1.00 85.81 215 LYS A N 1
ATOM 1660 C CA . LYS A 1 215 ? 12.209 -4.169 -8.980 1.00 85.81 215 LYS A CA 1
ATOM 1661 C C . LYS A 1 215 ? 11.873 -3.759 -10.416 1.00 85.81 215 LYS A C 1
ATOM 1663 O O . LYS A 1 215 ? 11.719 -4.617 -11.284 1.00 85.81 215 LYS A O 1
ATOM 1668 N N . ARG A 1 216 ? 11.871 -2.448 -10.689 1.00 84.56 216 ARG A N 1
ATOM 1669 C CA . ARG A 1 216 ? 11.679 -1.876 -12.042 1.00 84.56 216 ARG A CA 1
ATOM 1670 C C . ARG A 1 216 ? 12.796 -2.240 -13.032 1.00 84.56 216 ARG A C 1
ATOM 1672 O O . ARG A 1 216 ? 12.604 -2.152 -14.239 1.00 84.56 216 ARG A O 1
ATOM 1679 N N . TYR A 1 217 ? 13.954 -2.671 -12.533 1.00 86.81 217 TYR A N 1
ATOM 1680 C CA . TYR A 1 217 ? 15.132 -2.994 -13.338 1.00 86.81 217 TYR A CA 1
ATOM 1681 C C . TYR A 1 217 ? 15.646 -4.397 -13.021 1.00 86.81 217 TYR A C 1
ATOM 1683 O O . TYR A 1 217 ? 15.652 -4.812 -11.859 1.00 86.81 217 TYR A O 1
ATOM 1691 N N . ARG A 1 218 ? 16.147 -5.095 -14.043 1.00 86.19 218 ARG A N 1
ATOM 1692 C CA . ARG A 1 218 ? 16.901 -6.348 -13.900 1.00 86.19 218 ARG A CA 1
ATOM 1693 C C . ARG A 1 218 ? 18.366 -6.134 -14.265 1.00 86.19 218 ARG A C 1
ATOM 1695 O O . ARG A 1 218 ? 18.685 -5.279 -15.086 1.00 86.19 218 ARG A O 1
ATOM 1702 N N . SER A 1 219 ? 19.239 -6.923 -13.654 1.00 89.56 219 SER A N 1
ATOM 1703 C CA . SER A 1 219 ? 20.650 -6.980 -14.027 1.00 89.56 219 SER A CA 1
ATOM 1704 C C . SER A 1 219 ? 20.830 -8.016 -15.127 1.00 89.56 219 SER A C 1
ATOM 1706 O O . SER A 1 219 ? 20.393 -9.153 -14.959 1.00 89.56 219 SER A O 1
ATOM 1708 N N . VAL A 1 220 ? 21.452 -7.624 -16.232 1.00 88.44 220 VAL A N 1
ATOM 1709 C CA . VAL A 1 220 ? 21.814 -8.509 -17.342 1.00 88.44 220 VAL A CA 1
ATOM 1710 C C . VAL A 1 220 ? 23.316 -8.408 -17.545 1.00 88.44 220 VAL A C 1
ATOM 1712 O O . VAL A 1 220 ? 23.884 -7.318 -17.458 1.00 88.44 220 VAL A O 1
ATOM 1715 N N . ASP A 1 221 ? 23.952 -9.550 -17.761 1.00 91.69 221 ASP A N 1
ATOM 1716 C CA . ASP A 1 221 ? 25.375 -9.615 -18.048 1.00 91.69 221 ASP A CA 1
ATOM 1717 C C . ASP A 1 221 ? 25.566 -9.445 -19.562 1.00 91.69 221 ASP A C 1
ATOM 1719 O O . ASP A 1 221 ? 25.027 -10.214 -20.359 1.00 91.69 221 ASP A O 1
ATOM 1723 N N . THR A 1 222 ? 26.305 -8.409 -19.948 1.00 86.75 222 THR A N 1
ATOM 1724 C CA . THR A 1 222 ? 26.589 -8.058 -21.341 1.00 86.75 222 THR A CA 1
ATOM 1725 C C . THR A 1 222 ? 28.092 -8.141 -21.573 1.00 86.75 222 THR A C 1
ATOM 1727 O O . THR A 1 222 ? 28.880 -7.567 -20.813 1.00 86.75 222 THR A O 1
ATOM 1730 N N . GLU A 1 223 ? 28.503 -8.841 -22.627 1.00 88.69 223 GLU A N 1
ATOM 1731 C CA . GLU A 1 223 ? 29.903 -8.890 -23.039 1.00 88.69 223 GLU A CA 1
ATOM 1732 C C . GLU A 1 223 ? 30.237 -7.685 -23.925 1.00 88.69 223 GLU A C 1
ATOM 1734 O O . GLU A 1 223 ? 29.640 -7.484 -24.982 1.00 88.69 223 GLU A O 1
ATOM 1739 N N . VAL A 1 224 ? 31.207 -6.879 -23.494 1.00 83.19 224 VAL A N 1
ATOM 1740 C CA . VAL A 1 224 ? 31.732 -5.747 -24.265 1.00 83.19 224 VAL A CA 1
ATOM 1741 C C . VAL A 1 224 ? 33.251 -5.882 -24.321 1.00 83.19 224 VAL A C 1
ATOM 1743 O O . VAL A 1 224 ? 33.921 -5.861 -23.289 1.00 83.19 224 VAL A O 1
ATOM 1746 N N . ALA A 1 225 ? 33.799 -6.047 -25.529 1.00 84.12 225 ALA A N 1
ATOM 1747 C CA . ALA A 1 225 ? 35.237 -6.215 -25.778 1.00 84.12 225 ALA A CA 1
ATOM 1748 C C . ALA A 1 225 ? 35.899 -7.341 -24.943 1.00 84.12 225 ALA A C 1
ATOM 1750 O O . ALA A 1 225 ? 36.982 -7.156 -24.386 1.00 84.12 225 ALA A O 1
ATOM 1751 N N . GLY A 1 226 ? 35.239 -8.500 -24.825 1.00 88.19 226 GLY A N 1
ATOM 1752 C CA . GLY A 1 226 ? 35.761 -9.659 -24.086 1.00 88.19 226 GLY A CA 1
ATOM 1753 C C . GLY A 1 226 ? 35.658 -9.556 -22.559 1.00 88.19 226 GLY A C 1
ATOM 1754 O O . GLY A 1 226 ? 36.214 -10.393 -21.851 1.00 88.19 226 GLY A O 1
ATOM 1755 N N . LYS A 1 227 ? 34.978 -8.529 -22.025 1.00 87.19 227 LYS A N 1
ATOM 1756 C CA . LYS A 1 227 ? 34.708 -8.371 -20.587 1.00 87.19 227 LYS A CA 1
ATOM 1757 C C . LYS A 1 227 ? 33.212 -8.464 -20.309 1.00 87.19 227 LYS A C 1
ATOM 1759 O O . LYS A 1 227 ? 32.417 -7.780 -20.952 1.00 87.19 227 LYS A O 1
ATOM 1764 N N . ILE A 1 228 ? 32.843 -9.262 -19.307 1.00 87.62 228 ILE A N 1
ATOM 1765 C CA . ILE A 1 228 ? 31.469 -9.325 -18.800 1.00 87.62 228 ILE A CA 1
ATOM 1766 C C . ILE A 1 228 ? 31.216 -8.095 -17.928 1.00 87.62 228 ILE A C 1
ATOM 1768 O O . ILE A 1 228 ? 31.917 -7.859 -16.942 1.00 87.62 228 ILE A O 1
ATOM 1772 N N . THR A 1 229 ? 30.199 -7.320 -18.288 1.00 87.06 229 THR A N 1
ATOM 1773 C CA . THR A 1 229 ? 29.734 -6.158 -17.527 1.00 87.06 229 THR A CA 1
ATOM 1774 C C . THR A 1 229 ? 28.277 -6.351 -17.139 1.00 87.06 229 THR A C 1
ATOM 1776 O O . THR A 1 229 ? 27.465 -6.785 -17.949 1.00 87.06 229 THR A O 1
ATOM 1779 N N . ARG A 1 230 ? 27.932 -6.039 -15.887 1.00 88.44 230 ARG A N 1
ATOM 1780 C CA . ARG A 1 230 ? 26.554 -6.139 -15.404 1.00 88.44 230 ARG A CA 1
ATOM 1781 C C . ARG A 1 230 ? 25.833 -4.817 -15.644 1.00 88.44 230 ARG A C 1
ATOM 1783 O O . ARG A 1 230 ? 26.150 -3.815 -15.006 1.00 88.44 230 ARG A O 1
ATOM 1790 N N . GLN A 1 231 ? 24.840 -4.828 -16.523 1.00 87.44 231 GLN A N 1
ATOM 1791 C CA . GLN A 1 231 ? 24.032 -3.662 -16.863 1.00 87.44 231 GLN A CA 1
ATOM 1792 C C . GLN A 1 231 ? 22.641 -3.757 -16.230 1.00 87.44 231 GLN A C 1
ATOM 1794 O O . GLN A 1 231 ? 22.028 -4.824 -16.198 1.00 87.44 231 GLN A O 1
ATOM 1799 N N . ARG A 1 232 ? 22.114 -2.629 -15.737 1.00 89.19 232 ARG A N 1
ATOM 1800 C CA . ARG A 1 232 ? 20.705 -2.520 -15.330 1.00 89.19 232 ARG A CA 1
ATOM 1801 C C . ARG A 1 232 ? 19.867 -2.171 -16.550 1.00 89.19 232 ARG A C 1
ATOM 1803 O O . ARG A 1 232 ? 20.075 -1.123 -17.150 1.00 89.19 232 ARG A O 1
ATOM 1810 N N . VAL A 1 233 ? 18.909 -3.024 -16.884 1.00 87.00 233 VAL A N 1
ATOM 1811 C CA . VAL A 1 233 ? 17.941 -2.774 -17.957 1.00 87.00 233 VAL A CA 1
ATOM 1812 C C . VAL A 1 233 ? 16.524 -2.729 -17.378 1.00 87.00 233 VAL A C 1
ATOM 1814 O O . VAL A 1 233 ? 16.249 -3.456 -16.411 1.00 87.00 233 VAL A O 1
ATOM 1817 N N . PRO A 1 234 ? 15.625 -1.881 -17.911 1.00 87.06 234 PRO A N 1
ATOM 1818 C CA . PRO A 1 234 ? 14.224 -1.873 -17.506 1.00 87.06 234 PRO A CA 1
ATOM 1819 C C . PRO A 1 234 ? 13.604 -3.263 -17.652 1.00 87.06 234 PRO A C 1
ATOM 1821 O O . PRO A 1 234 ? 13.914 -4.009 -18.584 1.00 87.06 234 PRO A O 1
ATOM 1824 N N . ARG A 1 235 ? 12.749 -3.632 -16.702 1.00 87.75 235 ARG A N 1
ATOM 1825 C CA . ARG A 1 235 ? 11.950 -4.852 -16.794 1.00 87.75 235 ARG A CA 1
ATOM 1826 C C . ARG A 1 235 ? 10.741 -4.581 -17.694 1.00 87.75 235 ARG A C 1
ATOM 1828 O O . ARG A 1 235 ? 10.151 -3.509 -17.622 1.00 87.75 235 ARG A O 1
ATOM 1835 N N . GLU A 1 236 ? 10.380 -5.556 -18.523 1.00 90.75 236 GLU A N 1
ATOM 1836 C CA . GLU A 1 236 ? 9.144 -5.510 -19.313 1.00 90.75 236 GLU A CA 1
ATOM 1837 C C . GLU A 1 236 ? 7.931 -5.337 -18.390 1.00 90.75 236 GLU A C 1
ATOM 1839 O O . GLU A 1 236 ? 7.894 -5.915 -17.299 1.00 90.75 236 GLU A O 1
ATOM 1844 N N . ASN A 1 237 ? 6.947 -4.540 -18.817 1.00 88.88 237 ASN A N 1
ATOM 1845 C CA . ASN A 1 237 ? 5.843 -4.138 -17.946 1.00 88.88 237 ASN A CA 1
ATOM 1846 C C . ASN A 1 237 ? 5.016 -5.335 -17.457 1.00 88.88 237 ASN A C 1
ATOM 1848 O O . ASN A 1 237 ? 4.715 -5.415 -16.272 1.00 88.88 237 ASN A O 1
ATOM 1852 N N . ASP A 1 238 ? 4.730 -6.308 -18.323 1.00 91.06 238 ASP A N 1
ATOM 1853 C CA . ASP A 1 238 ? 3.962 -7.505 -17.950 1.00 91.06 238 ASP A CA 1
ATOM 1854 C C . ASP A 1 238 ? 4.712 -8.356 -16.918 1.00 91.06 238 ASP A C 1
ATOM 1856 O O . ASP A 1 238 ? 4.137 -8.878 -15.964 1.00 91.06 238 ASP A O 1
ATOM 1860 N N . VAL A 1 239 ? 6.037 -8.425 -17.052 1.00 91.31 239 VAL A N 1
ATOM 1861 C CA . VAL A 1 239 ? 6.925 -9.149 -16.137 1.00 91.31 239 VAL A CA 1
ATOM 1862 C C . VAL A 1 239 ? 7.064 -8.415 -14.795 1.00 91.31 239 VAL A C 1
ATOM 1864 O O . VAL A 1 239 ? 7.247 -9.050 -13.753 1.00 91.31 239 VAL A O 1
ATOM 1867 N N . PHE A 1 240 ? 6.991 -7.082 -14.788 1.00 91.25 240 PHE A N 1
ATOM 1868 C CA . PHE A 1 240 ? 6.896 -6.273 -13.569 1.00 91.25 240 PHE A CA 1
ATOM 1869 C C . PHE A 1 240 ? 5.546 -6.481 -12.875 1.00 91.25 240 PHE A C 1
ATOM 1871 O O . PHE A 1 240 ? 5.518 -6.819 -11.691 1.00 91.25 240 PHE A O 1
ATOM 1878 N N . LEU A 1 241 ? 4.451 -6.358 -13.628 1.00 93.50 241 LEU A N 1
ATOM 1879 C CA . LEU A 1 241 ? 3.084 -6.498 -13.138 1.00 93.50 241 LEU A CA 1
ATOM 1880 C C . LEU A 1 241 ? 2.851 -7.883 -12.532 1.00 93.50 241 LEU A C 1
ATOM 1882 O O . LEU A 1 241 ? 2.371 -7.984 -11.405 1.00 93.50 241 LEU A O 1
ATOM 1886 N N . ARG A 1 242 ? 3.294 -8.948 -13.214 1.00 94.94 242 ARG A N 1
ATOM 1887 C CA . ARG A 1 242 ? 3.193 -10.312 -12.687 1.00 94.94 242 ARG A CA 1
ATOM 1888 C C . ARG A 1 242 ? 3.943 -10.483 -11.373 1.00 94.94 242 ARG A C 1
ATOM 1890 O O . ARG A 1 242 ? 3.421 -11.071 -10.436 1.00 94.94 242 ARG A O 1
ATOM 1897 N N . SER A 1 243 ? 5.151 -9.924 -11.279 1.00 94.31 243 SER A N 1
ATOM 1898 C CA . SER A 1 243 ? 5.909 -9.969 -10.024 1.00 94.31 243 SER A CA 1
ATOM 1899 C C . SER A 1 243 ? 5.213 -9.215 -8.897 1.00 94.31 243 SER A C 1
ATOM 1901 O O . SER A 1 243 ? 5.328 -9.639 -7.751 1.00 94.31 243 SER A O 1
ATOM 1903 N N . TRP A 1 244 ? 4.483 -8.137 -9.200 1.00 94.50 244 TRP A N 1
ATOM 1904 C CA . TRP A 1 244 ? 3.674 -7.456 -8.194 1.00 94.50 244 TRP A CA 1
ATOM 1905 C C . TRP A 1 244 ? 2.544 -8.351 -7.687 1.00 94.50 244 TRP A C 1
ATOM 1907 O O . TRP A 1 244 ? 2.419 -8.538 -6.479 1.00 94.50 244 TRP A O 1
ATOM 1917 N N . VAL A 1 245 ? 1.788 -8.969 -8.601 1.00 96.75 245 VAL A N 1
ATOM 1918 C CA . VAL A 1 245 ? 0.714 -9.920 -8.268 1.00 96.75 245 VAL A CA 1
ATOM 1919 C C . VAL A 1 245 ? 1.247 -11.051 -7.386 1.00 96.75 245 VAL A C 1
ATOM 1921 O O . VAL A 1 245 ? 0.694 -11.306 -6.321 1.00 96.75 245 VAL A O 1
ATOM 1924 N N . ASP A 1 246 ? 2.373 -11.669 -7.755 1.00 96.75 246 ASP A N 1
ATOM 1925 C CA . ASP A 1 246 ? 2.981 -12.757 -6.978 1.00 96.75 246 ASP A CA 1
ATOM 1926 C C . ASP A 1 246 ? 3.467 -12.297 -5.586 1.00 96.75 246 ASP A C 1
ATOM 1928 O O . ASP A 1 246 ? 3.514 -13.078 -4.628 1.00 96.75 246 ASP A O 1
ATOM 1932 N N . ILE A 1 247 ? 3.891 -11.037 -5.448 1.00 96.44 247 ILE A N 1
ATOM 1933 C CA . ILE A 1 247 ? 4.274 -10.448 -4.157 1.00 96.44 247 ILE A CA 1
ATOM 1934 C C . ILE A 1 247 ? 3.038 -10.221 -3.284 1.00 96.44 247 ILE A C 1
ATOM 1936 O O . ILE A 1 247 ? 3.049 -10.626 -2.118 1.00 96.44 247 ILE A O 1
ATOM 1940 N N . LEU A 1 248 ? 1.986 -9.609 -3.833 1.00 97.12 248 LEU A N 1
ATOM 1941 C CA . LEU A 1 248 ? 0.741 -9.347 -3.111 1.00 97.12 248 LEU A CA 1
ATOM 1942 C C . LEU A 1 248 ? 0.066 -10.655 -2.703 1.00 97.12 248 LEU A C 1
ATOM 1944 O O . LEU A 1 248 ? -0.299 -10.804 -1.542 1.00 97.12 248 LEU A O 1
ATOM 1948 N N . GLN A 1 249 ? 0.019 -11.641 -3.599 1.00 97.44 249 GLN A N 1
ATOM 1949 C CA . GLN A 1 249 ? -0.547 -12.954 -3.309 1.00 97.44 249 GLN A CA 1
ATOM 1950 C C . GLN A 1 249 ? 0.171 -13.646 -2.150 1.00 97.44 249 GLN A C 1
ATOM 1952 O O . GLN A 1 249 ? -0.460 -14.115 -1.203 1.00 97.44 249 GLN A O 1
ATOM 1957 N N . ARG A 1 250 ? 1.510 -13.669 -2.172 1.00 97.62 250 ARG A N 1
ATOM 1958 C CA . ARG A 1 250 ? 2.291 -14.203 -1.044 1.00 97.62 250 ARG A CA 1
ATOM 1959 C C . ARG A 1 250 ? 2.071 -13.394 0.231 1.00 97.62 250 ARG A C 1
ATOM 1961 O O . ARG A 1 250 ? 2.127 -13.956 1.322 1.00 97.62 250 ARG A O 1
ATOM 1968 N N . GLY A 1 251 ? 1.841 -12.089 0.113 1.00 97.56 251 GLY A N 1
ATOM 1969 C CA . GLY A 1 251 ? 1.485 -11.229 1.235 1.00 97.56 251 GLY A CA 1
ATOM 1970 C C . GLY A 1 251 ? 0.137 -11.594 1.855 1.00 97.56 251 GLY A C 1
ATOM 1971 O O . GLY A 1 251 ? 0.060 -11.731 3.076 1.00 97.56 251 GLY A O 1
ATOM 1972 N N . ILE A 1 252 ? -0.879 -11.835 1.023 1.00 97.12 252 ILE A N 1
ATOM 1973 C CA . ILE A 1 252 ? -2.214 -12.284 1.440 1.00 97.12 252 ILE A CA 1
ATOM 1974 C C . ILE A 1 252 ? -2.122 -13.648 2.133 1.00 97.12 252 ILE A C 1
ATOM 1976 O O . ILE A 1 252 ? -2.586 -13.808 3.257 1.00 97.12 252 ILE A O 1
ATOM 1980 N N . GLN A 1 253 ? -1.410 -14.610 1.545 1.00 96.56 253 GLN A N 1
ATOM 1981 C CA . GLN A 1 253 ? -1.199 -15.916 2.181 1.00 96.56 253 GLN A CA 1
ATOM 1982 C C . GLN A 1 253 ? -0.531 -15.790 3.560 1.00 96.56 253 GLN A C 1
ATOM 1984 O O . GLN A 1 253 ? -0.942 -16.443 4.519 1.00 96.56 253 GLN A O 1
ATOM 1989 N N . LYS A 1 254 ? 0.474 -14.913 3.691 1.00 96.75 254 LYS A N 1
ATOM 1990 C CA . LYS A 1 254 ? 1.152 -14.668 4.972 1.00 96.75 254 LYS A CA 1
ATOM 1991 C C . LYS A 1 254 ? 0.242 -14.014 6.005 1.00 96.75 254 LYS A C 1
ATOM 1993 O O . LYS A 1 254 ? 0.316 -14.393 7.170 1.00 96.75 254 LYS A O 1
ATOM 1998 N N . ILE A 1 255 ? -0.554 -13.012 5.629 1.00 96.25 255 ILE A N 1
ATOM 1999 C CA . ILE A 1 255 ? -1.423 -12.320 6.591 1.00 96.25 255 ILE A CA 1
ATOM 2000 C C . ILE A 1 255 ? -2.573 -13.225 7.045 1.00 96.25 255 ILE A C 1
ATOM 2002 O O . ILE A 1 255 ? -2.838 -13.281 8.242 1.00 96.25 255 ILE A O 1
ATOM 2006 N N . THR A 1 256 ? -3.154 -14.019 6.140 1.00 95.19 256 THR A N 1
ATOM 2007 C CA . THR A 1 256 ? -4.144 -15.054 6.474 1.00 95.19 256 THR A CA 1
ATOM 2008 C C . THR A 1 256 ? -3.556 -16.099 7.421 1.00 95.19 256 THR A C 1
ATOM 2010 O O . THR A 1 256 ? -4.172 -16.425 8.432 1.00 95.19 256 THR A O 1
ATOM 2013 N N . GLN A 1 257 ? -2.334 -16.577 7.157 1.00 95.31 257 GLN A N 1
ATOM 2014 C CA . GLN A 1 257 ? -1.660 -17.521 8.051 1.00 95.31 257 GLN A CA 1
ATOM 2015 C C . GLN A 1 257 ? -1.430 -16.918 9.444 1.00 95.31 257 GLN A C 1
ATOM 2017 O O . GLN A 1 257 ? -1.799 -17.531 10.441 1.00 95.31 257 GLN A O 1
ATOM 2022 N N . LYS A 1 258 ? -0.892 -15.692 9.518 1.00 94.94 258 LYS A N 1
ATOM 2023 C CA . LYS A 1 258 ? -0.688 -14.983 10.793 1.00 94.94 258 LYS A CA 1
ATOM 2024 C C . LYS A 1 258 ? -1.988 -14.796 11.572 1.00 94.94 258 LYS A C 1
ATOM 2026 O O . LYS A 1 258 ? -1.966 -14.889 12.794 1.00 94.94 258 LYS A O 1
ATOM 2031 N N . TYR A 1 259 ? -3.088 -14.495 10.882 1.00 94.50 259 TYR A N 1
ATOM 2032 C CA . TYR A 1 259 ? -4.396 -14.346 11.512 1.00 94.50 259 TYR A CA 1
ATOM 2033 C C . TYR A 1 259 ? -4.848 -15.666 12.141 1.00 94.50 259 TYR A C 1
ATOM 2035 O O . TYR A 1 259 ? -5.167 -15.703 13.325 1.00 94.50 259 TYR A O 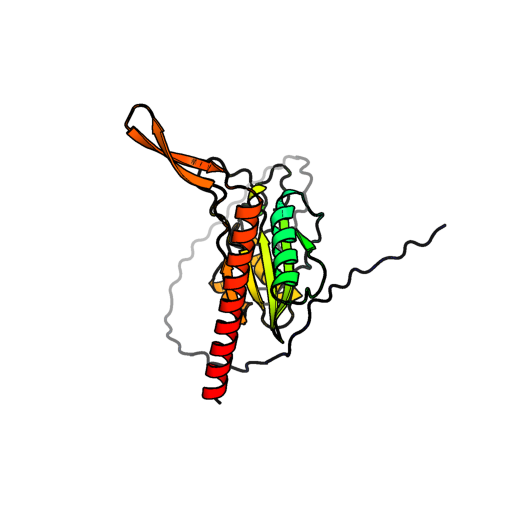1
ATOM 2043 N N . ASN A 1 260 ? -4.787 -16.758 11.377 1.00 92.62 260 ASN A N 1
ATOM 2044 C CA . ASN A 1 260 ? -5.174 -18.085 11.853 1.00 92.62 260 ASN A CA 1
ATOM 2045 C C . ASN A 1 260 ? -4.316 -18.560 13.034 1.00 92.62 260 ASN A C 1
ATOM 2047 O O . ASN A 1 260 ? -4.832 -19.192 13.951 1.00 92.62 260 ASN A O 1
ATOM 2051 N N . ASP A 1 261 ? -3.017 -18.260 13.026 1.00 92.31 261 ASP A N 1
ATOM 2052 C CA . ASP A 1 261 ? -2.125 -18.601 14.137 1.00 92.31 261 ASP A CA 1
ATOM 2053 C C . ASP A 1 261 ? -2.456 -17.780 15.393 1.00 92.31 261 ASP A C 1
ATOM 2055 O O . ASP A 1 261 ? -2.509 -18.332 16.488 1.00 92.31 261 ASP A O 1
ATOM 2059 N N . ALA A 1 262 ? -2.780 -16.492 15.235 1.00 88.44 262 ALA A N 1
ATOM 2060 C CA . ALA A 1 262 ? -3.195 -15.642 16.350 1.00 88.44 262 ALA A CA 1
ATOM 2061 C C . ALA A 1 262 ? -4.530 -16.079 16.981 1.00 88.44 262 ALA A C 1
ATOM 2063 O O . ALA A 1 262 ? -4.681 -15.954 18.192 1.00 88.44 262 ALA A O 1
ATOM 2064 N N . GLN A 1 263 ? -5.474 -16.598 16.186 1.00 85.88 263 GLN A N 1
ATOM 2065 C CA . GLN A 1 263 ? -6.743 -17.144 16.694 1.00 85.88 263 GLN A CA 1
ATOM 2066 C C . GLN A 1 263 ? -6.537 -18.447 17.483 1.00 85.88 263 GLN A C 1
ATOM 2068 O O . GLN A 1 263 ? -7.111 -18.636 18.548 1.00 85.88 263 GLN A O 1
ATOM 2073 N N . LYS A 1 264 ? -5.643 -19.331 17.025 1.00 83.56 264 LYS A N 1
ATOM 2074 C CA . LYS A 1 264 ? -5.318 -20.553 17.783 1.00 83.56 264 LYS A CA 1
ATOM 2075 C C . LYS A 1 264 ? -4.693 -20.238 19.140 1.00 83.56 264 LYS A C 1
ATOM 2077 O O . LYS A 1 264 ? -4.981 -20.917 20.119 1.00 83.56 264 LYS A O 1
ATOM 2082 N N . ASP A 1 265 ? -3.837 -19.221 19.198 1.00 73.75 265 ASP A N 1
ATOM 2083 C CA . ASP A 1 265 ? -3.189 -18.810 20.444 1.00 73.75 265 ASP A CA 1
ATOM 2084 C C . ASP A 1 265 ? -4.169 -18.180 21.450 1.00 73.75 265 ASP A C 1
ATOM 2086 O O . ASP A 1 265 ? -3.903 -18.249 22.653 1.00 73.75 265 ASP A O 1
ATOM 2090 N N . SER A 1 266 ? -5.278 -17.575 20.995 1.00 73.44 266 SER A N 1
ATOM 2091 C CA . SER A 1 266 ? -6.354 -17.111 21.884 1.00 73.44 266 SER A CA 1
ATOM 2092 C C . SER A 1 266 ? -7.198 -18.268 22.407 1.00 73.44 266 SER A C 1
ATOM 2094 O O . SER A 1 266 ? -7.403 -18.343 23.613 1.00 73.44 266 SER A O 1
ATOM 2096 N N . ASP A 1 267 ? -7.569 -19.219 21.546 1.00 66.56 267 ASP A N 1
ATOM 2097 C CA . ASP A 1 267 ? -8.414 -20.365 21.923 1.00 66.56 267 ASP A CA 1
ATOM 2098 C C . ASP A 1 267 ? -7.728 -21.312 22.925 1.00 66.56 267 ASP A C 1
ATOM 2100 O O . ASP A 1 267 ? -8.385 -22.039 23.661 1.00 66.56 267 ASP A O 1
ATOM 2104 N N . ILE A 1 268 ? -6.390 -21.328 22.963 1.00 57.66 268 ILE A N 1
ATOM 2105 C CA . ILE A 1 268 ? -5.604 -22.122 23.927 1.00 57.66 268 ILE A CA 1
ATOM 2106 C C . ILE A 1 268 ? -5.545 -21.453 25.316 1.00 57.66 268 ILE A C 1
ATOM 2108 O O . ILE A 1 268 ? -5.164 -22.099 26.294 1.00 57.66 268 ILE A O 1
ATOM 2112 N N . ARG A 1 269 ? -5.855 -20.154 25.413 1.00 52.34 269 ARG A N 1
ATOM 2113 C CA . ARG A 1 269 ? -5.742 -19.367 26.654 1.00 52.34 269 ARG A CA 1
ATOM 2114 C C . ARG A 1 269 ? -7.065 -19.188 27.404 1.00 52.34 269 ARG A C 1
ATOM 2116 O O . ARG A 1 269 ? -7.014 -18.659 28.515 1.00 52.34 269 ARG A O 1
ATOM 2123 N N . GLU A 1 270 ? -8.183 -19.614 26.824 1.00 44.31 270 GLU A N 1
ATOM 2124 C CA . GLU A 1 270 ? -9.498 -19.729 27.480 1.00 44.31 270 GLU A CA 1
ATOM 2125 C C . GLU A 1 270 ? -9.679 -21.100 28.153 1.00 44.31 270 GLU A C 1
ATOM 2127 O O . GLU A 1 270 ? -10.282 -21.134 29.252 1.00 44.31 270 GLU A O 1
#

Solvent-accessible surface area (backbone atoms only — not comparable to full-atom values): 16921 Å² total; per-residue (Å²): 140,80,86,82,80,84,75,78,82,76,84,62,75,77,79,66,88,85,76,83,79,90,72,92,74,86,85,88,84,84,89,86,88,83,88,86,87,89,83,90,82,88,84,88,86,90,84,90,79,91,78,93,72,95,69,83,77,74,84,70,80,79,81,72,81,73,62,93,78,65,77,71,74,61,65,78,83,42,76,43,82,84,59,82,89,46,53,61,58,57,51,26,50,53,50,44,31,70,75,67,75,35,43,68,54,61,72,79,43,35,24,39,44,52,81,38,92,44,92,44,59,56,45,35,41,29,95,84,54,47,53,34,40,32,38,42,36,42,37,29,56,86,93,42,61,34,40,37,40,40,64,43,66,82,58,37,69,67,68,83,82,52,84,66,76,75,65,43,38,36,38,33,31,56,39,80,60,54,69,55,26,50,31,49,52,42,40,47,20,25,37,62,41,71,38,89,52,68,73,59,47,60,74,32,25,75,38,66,42,75,35,72,74,57,67,66,52,43,80,45,80,42,77,57,95,91,38,82,41,80,42,80,40,78,48,57,65,70,65,39,43,50,46,38,31,56,42,51,51,54,41,51,55,50,36,54,49,53,45,56,54,54,53,52,60,50,68,75,73,113

pLDDT: mean 74.56, std 25.59, range [27.42, 98.12]